Protein AF-0000000080946264 (afdb_homodimer)

Organism: Vigna mungo (NCBI:txid3915)

Nearest PDB structures (foldseek):
  7blo-assembly1_J  TM=7.304E-01  e=6.007E-09  Homo sapiens
  7blq-assembly1_J  TM=7.342E-01  e=1.502E-08  Thermochaetoides thermophila DSM 1495
  3lha-assembly2_B  TM=7.492E-01  e=6.798E-08  Mus musculus
  3lha-assembly1_A  TM=7.506E-01  e=7.572E-08  Mus musculus
  2fau-assembly1_A  TM=7.161E-01  e=3.196E-08  Homo sapiens

pLDDT: mean 83.09, std 19.57, range [21.41, 98.62]

InterPro domains:
  IPR014752 Arrestin-like, C-terminal domain superfamily [G3DSA:2.60.40.640] (9-146)
  IPR028934 Vacuolar protein sorting protein 26 related [PF03643] (17-145)
  IPR028934 Vacuolar protein sorting protein 26 related [PTHR12233] (17-145)

Solvent-accessible surface area (backbone atoms only — not comparable to full-atom values): 16080 Å² total; per-residue (Å²): 136,78,82,54,80,51,74,58,61,70,44,50,67,52,65,71,49,70,66,62,52,47,70,45,83,44,50,74,54,55,89,74,45,55,66,44,80,43,73,43,96,87,64,50,73,45,78,25,48,54,38,47,46,77,34,59,50,48,30,34,43,35,38,35,42,37,95,66,38,76,43,70,33,65,22,30,34,38,31,45,37,37,37,37,38,34,62,74,42,69,60,49,75,38,61,53,74,46,77,40,77,49,74,39,84,34,61,32,60,75,40,54,62,43,72,52,101,50,31,41,47,47,36,34,39,38,39,38,40,35,39,81,86,48,79,60,49,73,42,77,43,63,39,40,37,71,137,77,81,60,82,53,78,59,63,70,43,52,67,52,66,72,51,72,67,62,52,46,69,45,81,45,50,75,54,55,90,74,46,54,68,43,80,45,74,44,96,86,65,51,74,44,78,25,48,54,37,46,48,80,34,59,50,47,31,33,43,36,38,35,41,38,94,65,38,74,41,69,33,63,22,31,35,38,30,46,36,38,37,37,36,34,63,71,44,70,59,48,75,37,62,53,74,44,76,40,77,49,74,38,84,41,65,45,59,56,58,50,59,45,72,51,101,50,32,41,46,49,36,33,41,37,38,37,39,35,39,80,80,48,79,60,48,74,42,78,43,64,41,40,41,75

Sequence (292 aa):
MGIYYNSKEENIIARAFKPPCKISISLTDGSTRKQVRIKKENGQMVMVPLFQCHDNIVGQAIIEPANGKKVEHNGVKIELLGQIVRELDVPGNLYERKTYPFEFSTVQMPYESYSGINVRLRYILKVTISRNYVNNIVEYMDFVVSMGIYYNSKEENIIARAFKPPCKISISLTDGSTRKQVRIKKENGQMVMVPLFQCHDNIVGQAIIEPANGKKVEHNGVKIELLGQIVRELDVPGNLYERKTYPFEFSTVQMPYESYSGINVRLRYILKVTISRNYVNNIVEYMDFVVS

Radius of gyration: 20.65 Å; Cα contacts (8 Å, |Δi|>4): 664; chains: 2; bounding box: 41×55×54 Å

Foldseek 3Di:
DPPPVPPVVVVPVVVVDDPQKDKDKDWPCNVPFDWDWDADPVGDIDIAGEAEPPDDTHTDIDMGGPPPDDDDFPDKDKDKDKDKFFDFDDDDDDDDDDDGDDDDPDPPRDFFQDDDPGIGIWIKMKMWTHHPPDDIDMDIGTYHGD/DPPPVDPVVVVPVVVVDDPQKDKDKDWPCNVPFDWDWDADPVGDIDIAGEAELPDDTHTDIDMGGPPPDDDDFPDKDKDKDKDKFFDFDDDDDDDDDDDTDDDDPDPSLQDWQDPDPGIGIWIKMKMWTHHPPDDIDMDIGTYTYD

Secondary structure (DSSP, 8-state):
------HHHHHHHHHHS--SEEEEEEETTTTTS-EEEEE-TTS-EEEEEEE-TT--EEEEEEEEEGGG--EEES-EEEEEEEEEEEEEE-SEEE-S-EEEEEEES-SS--SS--EETTEEEEEEEEEEE--SSSPPEEEEEEEEE-/------HHHHHHHHHHS--SEEEEEEETTTTTS-EEEEE-TTS-EEEEEEE-TT--EEEEEEEEEGGG--EEES-EEEEEEEEEEEEEE-SEEE-S-EEEEEEES-SS------EETTEEEEEEEEEEE--SSSPPEEEEEEEEE-

Structure (mmCIF, N/CA/C/O backbone):
data_AF-0000000080946264-model_v1
#
loop_
_entity.id
_entity.type
_entity.pdbx_description
1 polymer 'Uncharacterized protein'
#
loop_
_atom_site.group_PDB
_atom_site.id
_atom_site.type_symbol
_atom_site.label_atom_id
_atom_site.label_alt_id
_atom_site.label_comp_id
_atom_site.label_asym_id
_atom_site.label_entity_id
_atom_site.label_seq_id
_atom_site.pdbx_PDB_ins_code
_atom_site.Cartn_x
_atom_site.Cartn_y
_atom_site.Cartn_z
_atom_site.occupancy
_atom_site.B_iso_or_equiv
_atom_site.auth_seq_id
_atom_site.auth_comp_id
_atom_site.auth_asym_id
_atom_site.auth_atom_id
_atom_site.pdbx_PDB_model_num
ATOM 1 N N . MET A 1 1 ? 5.445 -25 21.5 1 21.41 1 MET A N 1
ATOM 2 C CA . MET A 1 1 ? 4.742 -24 22.297 1 21.41 1 MET A CA 1
ATOM 3 C C . MET A 1 1 ? 5.164 -22.594 21.891 1 21.41 1 MET A C 1
ATOM 5 O O . MET A 1 1 ? 6.242 -22.125 22.266 1 21.41 1 MET A O 1
ATOM 9 N N . GLY A 1 2 ? 5.148 -22.266 20.578 1 26.44 2 GLY A N 1
ATOM 10 C CA . GLY A 1 2 ? 5.707 -21.25 19.688 1 26.44 2 GLY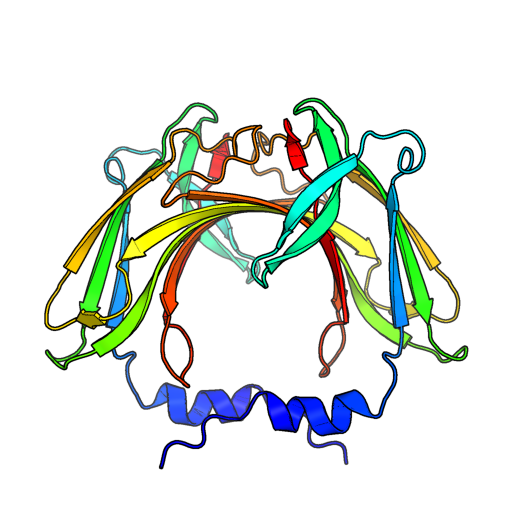 A CA 1
ATOM 11 C C . GLY A 1 2 ? 5.273 -19.844 20.047 1 26.44 2 GLY A C 1
ATOM 12 O O . GLY A 1 2 ? 4.074 -19.562 20.141 1 26.44 2 GLY A O 1
ATOM 13 N N . ILE A 1 3 ? 6.043 -19.141 20.875 1 27.16 3 ILE A N 1
ATOM 14 C CA . ILE A 1 3 ? 5.832 -17.844 21.531 1 27.16 3 ILE A CA 1
ATOM 15 C C . ILE A 1 3 ? 5.41 -16.812 20.484 1 27.16 3 ILE A C 1
ATOM 17 O O . ILE A 1 3 ? 6.199 -16.438 19.609 1 27.16 3 ILE A O 1
ATOM 21 N N . TYR A 1 4 ? 4.246 -16.969 19.766 1 28.77 4 TYR A N 1
ATOM 22 C CA . TYR A 1 4 ? 3.469 -15.969 19.047 1 28.77 4 TYR A CA 1
ATOM 23 C C . TYR A 1 4 ? 3.486 -14.633 19.766 1 28.77 4 TYR A C 1
ATOM 25 O O . TYR A 1 4 ? 3.117 -14.555 20.938 1 28.77 4 TYR A O 1
ATOM 33 N N . TYR A 1 5 ? 4.695 -13.922 19.656 1 30.03 5 TYR A N 1
ATOM 34 C CA . TYR A 1 5 ? 4.797 -12.555 20.156 1 30.03 5 TYR A CA 1
ATOM 35 C C . TYR A 1 5 ? 3.502 -11.789 19.922 1 30.03 5 TYR A C 1
ATOM 37 O O . TYR A 1 5 ? 3.016 -11.711 18.781 1 30.03 5 TYR A O 1
ATOM 45 N N . ASN A 1 6 ? 2.561 -11.961 20.812 1 29.81 6 ASN A N 1
ATOM 46 C CA . ASN A 1 6 ? 1.268 -11.328 21.047 1 29.81 6 ASN A CA 1
ATOM 47 C C . ASN A 1 6 ? 1.345 -9.812 20.891 1 29.81 6 ASN A C 1
ATOM 49 O O . ASN A 1 6 ? 2.158 -9.156 21.547 1 29.81 6 ASN A O 1
ATOM 53 N N . SER A 1 7 ? 0.961 -9.312 19.703 1 36.62 7 SER A N 1
ATOM 54 C CA . SER A 1 7 ? 0.604 -7.922 19.438 1 36.62 7 SER A CA 1
ATOM 55 C C . SER A 1 7 ? 0.025 -7.25 20.672 1 36.62 7 SER A C 1
ATOM 57 O O . SER A 1 7 ? -0.047 -6.023 20.75 1 36.62 7 SER A O 1
ATOM 59 N N . LYS A 1 8 ? -0.398 -8.047 21.578 1 36.75 8 LYS A N 1
ATOM 60 C CA . LYS A 1 8 ? -1.04 -7.477 22.766 1 36.75 8 LYS A CA 1
ATOM 61 C C . LYS A 1 8 ? -0.014 -6.828 23.688 1 36.75 8 LYS A C 1
ATOM 63 O O . LYS A 1 8 ? -0.295 -5.809 24.328 1 36.75 8 LYS A O 1
ATOM 68 N N . GLU A 1 9 ? 1.104 -7.559 23.938 1 38.84 9 GLU A N 1
ATOM 69 C CA . GLU A 1 9 ? 2.01 -6.992 24.922 1 38.84 9 GLU A CA 1
ATOM 70 C C . GLU A 1 9 ? 2.691 -5.734 24.391 1 38.84 9 GLU A C 1
ATOM 72 O O . GLU A 1 9 ? 3.035 -4.836 25.172 1 38.84 9 GLU A O 1
ATOM 77 N N . GLU A 1 10 ? 3.045 -5.75 23.078 1 41.28 10 GLU A N 1
ATOM 78 C CA . GLU A 1 10 ? 3.611 -4.477 22.641 1 41.28 10 GLU A CA 1
ATOM 79 C C . GLU A 1 10 ? 2.596 -3.346 22.781 1 41.28 10 GLU A C 1
ATOM 81 O O . GLU A 1 10 ? 2.967 -2.172 22.812 1 41.28 10 GLU A O 1
ATOM 86 N N . ASN A 1 11 ? 1.341 -3.77 22.797 1 41.38 11 ASN A N 1
ATOM 87 C CA . ASN A 1 11 ? 0.247 -2.818 22.969 1 41.38 11 ASN A CA 1
ATOM 88 C C . ASN A 1 11 ? 0.101 -2.389 24.422 1 41.38 11 ASN A C 1
ATOM 90 O O . ASN A 1 11 ? -0.725 -1.531 24.75 1 41.38 11 ASN A O 1
ATOM 94 N N . ILE A 1 12 ? 0.57 -3.193 25.344 1 43.78 12 ILE A N 1
ATOM 95 C CA . ILE A 1 12 ? 0.246 -2.816 26.719 1 43.78 12 ILE A CA 1
ATOM 96 C C . ILE A 1 12 ? 0.934 -1.497 27.062 1 43.78 12 ILE A C 1
ATOM 98 O O . ILE A 1 12 ? 0.314 -0.599 27.641 1 43.78 12 ILE A O 1
ATOM 102 N N . ILE A 1 13 ? 2.252 -1.491 26.969 1 45.12 13 ILE A N 1
ATOM 103 C CA . ILE A 1 13 ? 2.908 -0.268 27.422 1 45.12 13 ILE A CA 1
ATOM 104 C C . ILE A 1 13 ? 2.525 0.89 26.5 1 45.12 13 ILE A C 1
ATOM 106 O O . ILE A 1 13 ? 2.436 2.037 26.938 1 45.12 13 ILE A O 1
ATOM 110 N N . ALA A 1 14 ? 2.281 0.653 25.266 1 45.47 14 ALA A N 1
ATOM 111 C CA . ALA A 1 14 ? 1.969 1.712 24.312 1 45.47 14 ALA A CA 1
ATOM 112 C C . ALA A 1 14 ? 0.613 2.344 24.625 1 45.47 14 ALA A C 1
ATOM 114 O O . ALA A 1 14 ? 0.375 3.508 24.297 1 45.47 14 ALA A O 1
ATOM 115 N N . ARG A 1 15 ? -0.279 1.553 25.203 1 46.12 15 ARG A N 1
ATOM 116 C CA . ARG A 1 15 ? -1.587 2.105 25.531 1 46.12 15 ARG A CA 1
ATOM 117 C C . ARG A 1 15 ? -1.464 3.201 26.578 1 46.12 15 ARG A C 1
ATOM 119 O O . ARG A 1 15 ? -2.336 4.066 26.703 1 46.12 15 ARG A O 1
ATOM 126 N N . ALA A 1 16 ? -0.524 2.939 27.547 1 49.91 16 ALA A N 1
ATOM 127 C CA . ALA A 1 16 ? -0.549 3.951 28.594 1 49.91 16 ALA A CA 1
ATOM 128 C C . ALA A 1 16 ? -0.109 5.312 28.062 1 49.91 16 ALA A C 1
ATOM 130 O O . ALA A 1 16 ? -0.439 6.352 28.641 1 49.91 16 ALA A O 1
ATOM 131 N N . PHE A 1 17 ? 0.819 5.371 27.094 1 58.66 17 PHE A N 1
ATOM 132 C CA . PHE A 1 17 ? 1.362 6.684 26.766 1 58.66 17 PHE A CA 1
ATOM 133 C C . PHE A 1 17 ? 0.685 7.258 25.516 1 58.66 17 PHE A C 1
ATOM 135 O O . PHE A 1 17 ? 0.497 6.551 24.531 1 58.66 17 PHE A O 1
ATOM 142 N N . LYS A 1 18 ? -0.135 8.219 25.734 1 67.62 18 LYS A N 1
ATOM 143 C CA . LYS A 1 18 ? -0.688 9.008 24.641 1 67.62 18 LYS A CA 1
ATOM 144 C C . LYS A 1 18 ? 0.354 9.234 23.547 1 67.62 18 LYS A C 1
ATOM 146 O O . LYS A 1 18 ? 1.537 9.422 23.844 1 67.62 18 LYS A O 1
ATOM 151 N N . PRO A 1 19 ? 0.003 8.945 22.281 1 75.5 19 PRO A N 1
ATOM 152 C CA . PRO A 1 19 ? 0.983 9.266 21.234 1 75.5 19 PRO A CA 1
ATOM 153 C C . PRO A 1 19 ? 1.602 10.648 21.406 1 75.5 19 PRO A C 1
ATOM 155 O O . PRO A 1 19 ? 0.917 11.594 21.828 1 75.5 19 PRO A O 1
ATOM 158 N N . PRO A 1 20 ? 2.846 10.688 21.25 1 85.06 20 PRO A N 1
ATOM 159 C CA . PRO A 1 20 ? 3.549 11.961 21.422 1 85.06 20 PRO A CA 1
ATOM 160 C C . PRO A 1 20 ? 3.068 13.039 20.453 1 85.06 20 PRO A C 1
ATOM 162 O O . PRO A 1 20 ? 3.332 14.227 20.672 1 85.06 20 PRO A O 1
ATOM 165 N N . CYS A 1 21 ? 2.42 12.57 19.359 1 91.12 21 CYS A N 1
ATOM 166 C CA . CYS A 1 21 ? 1.952 13.523 18.359 1 91.12 21 CYS A CA 1
ATOM 167 C C . CYS A 1 21 ? 0.629 13.078 17.75 1 91.12 21 CYS A C 1
ATOM 169 O O . CYS A 1 21 ? 0.395 11.875 17.594 1 91.12 21 CYS A O 1
ATOM 171 N N . LYS A 1 22 ? -0.114 14.094 17.578 1 93.19 22 LYS A N 1
ATOM 172 C CA . LYS A 1 22 ? -1.337 13.844 16.828 1 93.19 22 LYS A CA 1
ATOM 173 C C . LYS A 1 22 ? -1.187 14.289 15.375 1 93.19 22 LYS A C 1
ATOM 175 O O . LYS A 1 22 ? -0.684 15.383 15.109 1 93.19 22 LYS A O 1
ATOM 180 N N . ILE A 1 23 ? -1.562 13.414 14.484 1 97.62 23 ILE A N 1
ATOM 181 C CA . ILE A 1 23 ? -1.56 13.758 13.07 1 97.62 23 ILE A CA 1
ATOM 182 C C . ILE A 1 23 ? -2.994 13.93 12.578 1 97.62 23 ILE A C 1
ATOM 184 O O . ILE A 1 23 ? -3.875 13.141 12.93 1 97.62 23 ILE A O 1
ATOM 188 N N . SER A 1 24 ? -3.201 15 11.812 1 97.5 24 SER A N 1
ATOM 189 C CA . SER A 1 24 ? -4.469 15.18 11.109 1 97.5 24 SER A CA 1
ATOM 190 C C . SER A 1 24 ? -4.25 15.469 9.633 1 97.5 24 SER A C 1
ATOM 192 O O . SER A 1 24 ? -3.254 16.094 9.258 1 97.5 24 SER A O 1
ATOM 194 N N . ILE A 1 25 ? -5.168 14.938 8.797 1 98.5 25 ILE A N 1
ATOM 195 C CA . ILE A 1 25 ? -5.172 15.211 7.363 1 98.5 25 ILE A CA 1
ATOM 196 C C . ILE A 1 25 ? -6.41 16.031 7 1 98.5 25 ILE A C 1
ATOM 198 O O . ILE A 1 25 ? -7.535 15.625 7.293 1 98.5 25 ILE A O 1
ATOM 202 N N . SER A 1 26 ? -6.117 17.188 6.41 1 98.06 26 SER A N 1
ATOM 203 C CA . SER A 1 26 ? -7.215 18.047 5.977 1 98.06 26 SER A CA 1
ATOM 204 C C . SER A 1 26 ? -7.141 18.328 4.48 1 98.06 26 SER A C 1
ATOM 206 O O . SER A 1 26 ? -6.078 18.672 3.963 1 98.06 26 SER A O 1
ATOM 208 N N . LEU A 1 27 ? -8.297 18.203 3.805 1 97.94 27 LEU A N 1
ATOM 209 C CA . LEU A 1 27 ? -8.367 18.531 2.383 1 97.94 27 LEU A CA 1
ATOM 210 C C . LEU A 1 27 ? -8.805 19.969 2.18 1 97.94 27 LEU A C 1
ATOM 212 O O . LEU A 1 27 ? -9.68 20.469 2.893 1 97.94 27 LEU A O 1
ATOM 216 N N . THR A 1 28 ? -8.211 20.625 1.188 1 97.12 28 THR A N 1
ATOM 217 C CA . THR A 1 28 ? -8.547 22.016 0.896 1 97.12 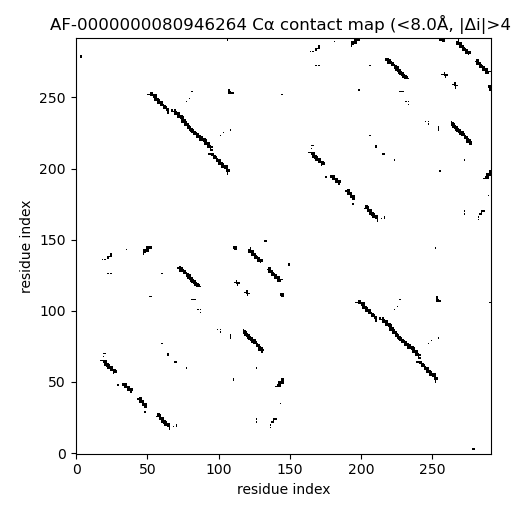28 THR A CA 1
ATOM 218 C C . THR A 1 28 ? -10.039 22.156 0.604 1 97.12 28 THR A C 1
ATOM 220 O O . THR A 1 28 ? -10.664 23.141 1.019 1 97.12 28 THR A O 1
ATOM 223 N N . ASP A 1 29 ? -10.602 21.219 -0.047 1 96.19 29 ASP A N 1
ATOM 224 C CA . ASP A 1 29 ? -12.023 21.266 -0.387 1 96.19 29 ASP A CA 1
ATOM 225 C C . ASP A 1 29 ? -12.82 20.297 0.478 1 96.19 29 ASP A C 1
ATOM 227 O O . ASP A 1 29 ? -13.859 19.781 0.049 1 96.19 29 ASP A O 1
ATOM 231 N N . GLY A 1 30 ? -12.383 20.047 1.645 1 93.56 30 GLY A N 1
ATOM 232 C CA . GLY A 1 30 ? -12.992 19.047 2.514 1 93.56 30 GLY A CA 1
ATOM 233 C C . GLY A 1 30 ? -14.422 19.375 2.895 1 93.56 30 GLY A C 1
ATOM 234 O O . GLY A 1 30 ? -15.258 18.484 3.02 1 93.56 30 GLY A O 1
ATOM 235 N N . SER A 1 31 ? -14.703 20.656 2.988 1 93.25 31 SER A N 1
ATOM 236 C CA . SER A 1 31 ? -16.031 21.078 3.422 1 93.25 31 SER A CA 1
ATOM 237 C C . SER A 1 31 ? -17.016 21.062 2.26 1 93.25 31 SER A C 1
ATOM 239 O O . SER A 1 31 ? -18.234 21.016 2.469 1 93.25 31 SER A O 1
ATOM 241 N N . THR A 1 32 ? -16.547 21.047 1.001 1 96.31 32 THR A N 1
ATOM 242 C CA . THR A 1 32 ? -17.438 21.156 -0.149 1 96.31 32 THR A CA 1
ATOM 243 C C . THR A 1 32 ? -17.453 19.859 -0.956 1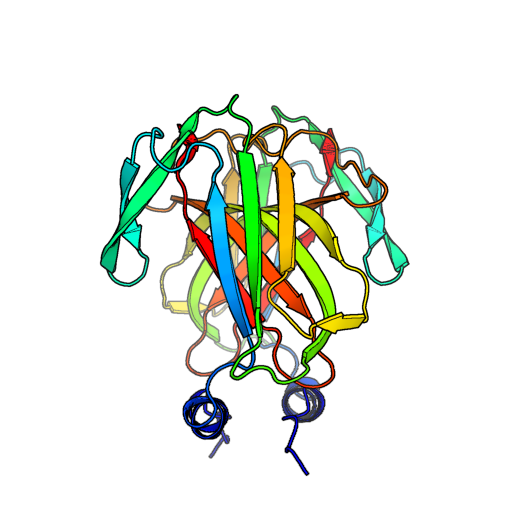 96.31 32 THR A C 1
ATOM 245 O O . THR A 1 32 ? -18.359 19.625 -1.748 1 96.31 32 THR A O 1
ATOM 248 N N . ARG A 1 33 ? -16.578 19.031 -0.669 1 96.06 33 ARG A N 1
ATOM 249 C CA . ARG A 1 33 ? -16.438 17.812 -1.462 1 96.06 33 ARG A CA 1
ATOM 250 C C . ARG A 1 33 ? -17.484 16.781 -1.054 1 96.06 33 ARG A C 1
ATOM 252 O O . ARG A 1 33 ? -17.734 16.578 0.137 1 96.06 33 ARG A O 1
ATOM 259 N N . LYS A 1 34 ? -18.078 16.234 -2.084 1 96.38 34 LYS A N 1
ATOM 260 C CA . LYS A 1 34 ? -19.047 15.18 -1.837 1 96.38 34 LYS A CA 1
ATOM 261 C C . LYS A 1 34 ? -18.438 14.039 -1.018 1 96.38 34 LYS A C 1
ATOM 263 O O . LYS A 1 34 ? -17.297 13.656 -1.238 1 96.38 34 LYS A O 1
ATOM 268 N N . GLN A 1 35 ? -19.281 13.555 -0.047 1 96.12 35 GLN A N 1
ATOM 269 C CA . GLN A 1 35 ? -18.906 12.398 0.752 1 96.12 35 GLN A CA 1
ATOM 270 C C . GLN A 1 35 ? -19.734 11.172 0.369 1 96.12 35 GLN A C 1
ATOM 272 O O . GLN A 1 35 ? -20.891 11.297 -0.046 1 96.12 35 GLN A O 1
ATOM 277 N N . VAL A 1 36 ? -19.078 10.031 0.513 1 94.5 36 VAL A N 1
ATOM 278 C CA . VAL A 1 36 ? -19.797 8.789 0.242 1 94.5 36 VAL A CA 1
ATOM 279 C C . VAL A 1 36 ? -19.562 7.801 1.385 1 94.5 36 VAL A C 1
ATOM 281 O O . VAL A 1 36 ? -18.516 7.832 2.043 1 94.5 36 VAL A O 1
ATOM 284 N N . ARG A 1 37 ? -20.516 7.031 1.547 1 93.19 37 ARG A N 1
ATOM 285 C CA . ARG A 1 37 ? -20.453 6.008 2.584 1 93.19 37 ARG A CA 1
ATOM 286 C C . ARG A 1 37 ? -19.766 4.746 2.066 1 93.19 37 ARG A C 1
ATOM 288 O O . ARG A 1 37 ? -20.109 4.238 1 1 93.19 37 ARG A O 1
ATOM 295 N N . ILE A 1 38 ? -18.828 4.215 2.936 1 90 38 ILE A N 1
ATOM 296 C CA . ILE A 1 38 ? -18.188 2.953 2.572 1 90 38 ILE A CA 1
ATOM 297 C C . ILE A 1 38 ? -18.125 2.039 3.795 1 90 38 ILE A C 1
ATOM 299 O O . ILE A 1 38 ? -18.234 2.504 4.93 1 90 38 ILE A O 1
ATOM 303 N N . LYS A 1 39 ? -18.094 0.776 3.494 1 87.56 39 LYS A N 1
ATOM 304 C CA . LYS A 1 39 ? -17.922 -0.219 4.551 1 87.56 39 LYS A CA 1
ATOM 305 C C . LYS A 1 39 ? -16.453 -0.584 4.734 1 87.56 39 LYS A C 1
ATOM 307 O O . LYS A 1 39 ? -15.805 -1.034 3.791 1 87.56 39 LYS A O 1
ATOM 312 N N . LYS A 1 40 ? -15.984 -0.377 5.953 1 85.44 40 LYS A N 1
ATOM 313 C CA . LYS A 1 40 ? -14.617 -0.77 6.273 1 85.44 40 LYS A CA 1
ATOM 314 C C . LYS A 1 40 ? -14.508 -2.281 6.461 1 85.44 40 LYS A C 1
ATOM 316 O O . LYS A 1 40 ? -15.523 -2.98 6.5 1 85.44 40 LYS A O 1
ATOM 321 N N . GLU A 1 41 ? -13.25 -2.729 6.414 1 77.25 41 GLU A N 1
ATOM 322 C CA . GLU A 1 41 ? -12.992 -4.16 6.547 1 77.25 41 GLU A CA 1
ATOM 323 C C . GLU A 1 41 ? -13.594 -4.711 7.836 1 77.25 41 GLU A C 1
ATOM 325 O O . GLU A 1 41 ? -14.016 -5.867 7.887 1 77.25 41 GLU A O 1
ATOM 330 N N . ASN A 1 42 ? -13.703 -3.895 8.875 1 81.25 42 ASN A N 1
ATOM 331 C CA . ASN A 1 42 ? -14.219 -4.328 10.172 1 81.25 42 ASN A CA 1
ATOM 332 C C . ASN A 1 42 ? -15.742 -4.227 10.234 1 81.25 42 ASN A C 1
ATOM 334 O O . ASN A 1 42 ? -16.344 -4.414 11.297 1 81.25 42 ASN A O 1
ATOM 338 N N . GLY A 1 43 ? -16.312 -3.771 9.195 1 84.56 43 GLY A N 1
ATOM 339 C CA . GLY A 1 43 ? -17.766 -3.715 9.109 1 84.56 43 GLY A CA 1
ATOM 340 C C . GLY A 1 43 ? -18.328 -2.344 9.43 1 84.56 43 GLY A C 1
ATOM 341 O O . GLY A 1 43 ? -19.531 -2.105 9.258 1 84.56 43 GLY A O 1
ATOM 342 N N . GLN A 1 44 ? -17.547 -1.474 9.891 1 91.19 44 GLN A N 1
ATOM 343 C CA . GLN A 1 44 ? -17.984 -0.132 10.242 1 91.19 44 GLN A CA 1
ATOM 344 C C . GLN A 1 44 ? -18.203 0.72 8.992 1 91.19 44 GLN A C 1
ATOM 346 O O . GLN A 1 44 ? -17.391 0.703 8.07 1 91.19 44 GLN A O 1
ATOM 351 N N . MET A 1 45 ? -19.297 1.392 9 1 93.06 45 MET A N 1
ATOM 352 C CA . MET A 1 45 ? -19.578 2.336 7.922 1 93.06 45 MET A CA 1
ATOM 353 C C . MET A 1 45 ? -18.953 3.695 8.211 1 93.06 45 MET A C 1
ATOM 355 O O . MET A 1 45 ? -19.047 4.199 9.336 1 93.06 45 MET A O 1
ATOM 359 N N . VAL A 1 46 ? -18.297 4.191 7.195 1 93.31 46 VAL A N 1
ATOM 360 C CA . VAL A 1 46 ? -17.688 5.5 7.383 1 93.31 46 VAL A CA 1
ATOM 361 C C . VAL A 1 46 ? -17.922 6.367 6.152 1 93.31 46 VAL A C 1
ATOM 363 O O . VAL A 1 46 ? -18.047 5.852 5.039 1 93.31 46 VAL A O 1
ATOM 366 N N . MET A 1 47 ? -17.969 7.707 6.391 1 95.25 47 MET A N 1
ATOM 367 C CA . MET A 1 47 ? -18.047 8.664 5.293 1 95.25 47 MET A CA 1
ATOM 368 C C . MET A 1 47 ? -16.656 9.109 4.855 1 95.25 47 MET A C 1
ATOM 370 O O . MET A 1 47 ? -15.844 9.516 5.684 1 95.25 47 MET A O 1
ATOM 374 N N . VAL A 1 48 ? -16.469 9.086 3.562 1 95.44 48 VAL A N 1
ATOM 375 C CA . VAL A 1 48 ? -15.156 9.469 3.053 1 95.44 48 VAL A CA 1
ATOM 376 C C . VAL A 1 48 ? -15.32 10.383 1.84 1 95.44 48 VAL A C 1
ATOM 378 O O . VAL A 1 48 ? -16.359 10.359 1.172 1 95.44 48 VAL A O 1
ATOM 381 N N . PRO A 1 49 ? -14.305 11.188 1.541 1 95.56 49 PRO A N 1
ATOM 382 C CA . PRO A 1 49 ? -14.398 12.062 0.373 1 95.56 49 PRO A CA 1
ATOM 383 C C . PRO A 1 49 ? -14.438 11.297 -0.945 1 95.56 49 PRO A C 1
ATOM 385 O O . PRO A 1 49 ? -13.781 10.258 -1.075 1 95.56 49 PRO A O 1
ATOM 388 N N . LEU A 1 50 ? -15.227 11.875 -1.922 1 92.81 50 LEU A N 1
ATOM 389 C CA . LEU A 1 50 ? -15.305 11.344 -3.275 1 92.81 50 LEU A CA 1
ATOM 390 C C . LEU A 1 50 ? -14.516 12.203 -4.25 1 92.81 50 LEU A C 1
ATOM 392 O O . LEU A 1 50 ? -14.758 13.414 -4.359 1 92.81 50 LEU A O 1
ATOM 396 N N . PHE A 1 51 ? -13.57 11.547 -4.938 1 91.75 51 PHE A N 1
ATOM 397 C CA . PHE A 1 51 ? -12.812 12.219 -5.988 1 91.75 51 PHE A CA 1
ATOM 398 C C . PHE A 1 51 ? -13.195 11.672 -7.359 1 91.75 51 PHE A C 1
ATOM 400 O O . PHE A 1 51 ? -13.539 10.5 -7.496 1 91.75 51 PHE A O 1
ATOM 407 N N . GLN A 1 52 ? -13.125 12.617 -8.281 1 87.06 52 GLN A N 1
ATOM 408 C CA . GLN A 1 52 ? -13.141 12.164 -9.672 1 87.06 52 GLN A CA 1
ATOM 409 C C . GLN A 1 52 ? -11.734 11.836 -10.156 1 87.06 52 GLN A C 1
ATOM 411 O O . GLN A 1 52 ? -10.75 12.336 -9.609 1 87.06 52 GLN A O 1
ATOM 416 N N . CYS A 1 53 ? -11.555 11.031 -11.164 1 78.75 53 CYS A N 1
ATOM 417 C CA . CYS A 1 53 ? -10.266 10.516 -11.617 1 78.75 53 CYS A CA 1
ATOM 418 C C . CYS A 1 53 ? -9.336 11.656 -12.008 1 78.75 53 CYS A C 1
ATOM 420 O O . CYS A 1 53 ? -8.117 11.539 -11.875 1 78.75 53 CYS A O 1
ATOM 422 N N . HIS A 1 54 ? -9.914 12.773 -12.414 1 80.38 54 HIS A N 1
ATOM 423 C CA . HIS A 1 54 ? -9.086 13.875 -12.891 1 80.38 54 HIS A CA 1
ATOM 424 C C . HIS A 1 54 ? -8.82 14.883 -11.773 1 80.38 54 HIS A C 1
ATOM 426 O O . HIS A 1 54 ? -8.109 15.875 -11.984 1 80.38 54 HIS A O 1
ATOM 432 N N . ASP A 1 55 ? -9.414 14.555 -10.641 1 86.81 55 ASP A N 1
ATOM 433 C CA . ASP A 1 55 ? -9.242 15.492 -9.539 1 86.81 55 ASP A CA 1
ATOM 434 C C . ASP A 1 55 ? -7.812 15.445 -9 1 86.81 55 ASP A C 1
ATOM 436 O O . ASP A 1 55 ? -7.207 14.375 -8.914 1 86.81 55 ASP A O 1
ATOM 440 N N . ASN A 1 56 ? -7.312 16.609 -8.648 1 88.69 56 ASN A N 1
ATOM 441 C CA . ASN A 1 56 ? -6.141 16.688 -7.785 1 88.69 56 ASN A CA 1
ATOM 442 C C . ASN A 1 56 ? -6.512 16.484 -6.32 1 88.69 56 ASN A C 1
ATOM 444 O O . ASN A 1 56 ? -7.641 16.75 -5.918 1 88.69 56 ASN A O 1
ATOM 448 N N . ILE A 1 57 ? -5.57 15.984 -5.586 1 93.62 57 ILE A N 1
ATOM 449 C CA . ILE A 1 57 ? -5.727 15.891 -4.141 1 93.62 57 ILE A CA 1
ATOM 450 C C . ILE A 1 57 ? -4.828 16.922 -3.457 1 93.62 57 ILE A C 1
ATOM 452 O O . ILE A 1 57 ? -3.6 16.797 -3.477 1 93.62 57 ILE A O 1
ATOM 456 N N . VAL A 1 58 ? -5.469 17.922 -2.877 1 95.88 58 VAL A N 1
ATOM 457 C CA . VAL A 1 58 ? -4.75 19.031 -2.264 1 95.88 58 VAL A CA 1
ATOM 458 C C . VAL A 1 58 ? -5.18 19.188 -0.807 1 95.88 58 VAL A C 1
ATOM 460 O O . VAL A 1 58 ? -6.371 19.141 -0.497 1 95.88 58 VAL A O 1
ATOM 463 N N . GLY A 1 59 ? -4.195 19.312 0.085 1 98.12 59 GLY A N 1
ATOM 464 C CA . GLY A 1 59 ? -4.535 19.453 1.492 1 98.12 59 GLY A CA 1
ATOM 465 C C . GLY A 1 59 ? -3.332 19.766 2.367 1 98.12 59 GLY A C 1
ATOM 466 O O . GLY A 1 59 ? -2.35 20.344 1.899 1 98.12 59 GLY A O 1
ATOM 467 N N . GLN A 1 60 ? -3.561 19.531 3.703 1 98.56 60 GLN A N 1
ATOM 468 C CA . GLN A 1 60 ? -2.52 19.766 4.699 1 98.56 60 GLN A CA 1
ATOM 469 C C . GLN A 1 60 ? -2.42 18.578 5.668 1 98.56 60 GLN A C 1
ATOM 471 O O . GLN A 1 60 ? -3.438 18.031 6.094 1 98.56 60 GLN A O 1
ATOM 476 N N . ALA A 1 61 ? -1.19 18.156 5.898 1 98.62 61 ALA A N 1
ATOM 477 C CA . ALA A 1 61 ? -0.901 17.312 7.055 1 98.62 61 ALA A CA 1
ATOM 478 C C . ALA A 1 61 ? -0.54 18.156 8.273 1 98.62 61 ALA A C 1
ATOM 480 O O . ALA A 1 61 ? 0.417 18.938 8.234 1 98.62 61 ALA A O 1
ATOM 481 N N . ILE A 1 62 ? -1.332 17.938 9.336 1 98.06 62 ILE A N 1
ATOM 482 C CA . ILE A 1 62 ? -1.135 18.75 10.539 1 98.06 62 ILE A CA 1
ATOM 483 C C . ILE A 1 62 ? -0.603 17.875 11.672 1 98.06 62 ILE A C 1
ATOM 485 O O . ILE A 1 62 ? -1.216 16.859 12.016 1 98.06 62 ILE A O 1
ATOM 489 N N . ILE A 1 63 ? 0.525 18.281 12.195 1 97.31 63 ILE A N 1
ATOM 490 C CA . ILE A 1 63 ? 1.14 17.516 13.273 1 97.31 63 ILE A CA 1
ATOM 491 C C . ILE A 1 63 ? 1.171 18.359 14.547 1 97.31 63 ILE A C 1
ATOM 493 O O . ILE A 1 63 ? 1.663 19.5 14.531 1 97.31 63 ILE A O 1
ATOM 497 N N . GLU A 1 64 ? 0.59 17.734 15.555 1 94.94 64 GLU A N 1
ATOM 498 C CA . GLU A 1 64 ? 0.512 18.438 16.828 1 94.94 64 GLU A CA 1
ATOM 499 C C . GLU A 1 64 ? 1.187 17.625 17.938 1 94.94 64 GLU A C 1
ATOM 501 O O . GLU A 1 64 ? 0.65 16.609 18.391 1 94.94 64 GLU A O 1
ATOM 506 N N . PRO A 1 65 ? 2.457 18.078 18.375 1 92.94 65 PRO A N 1
ATOM 507 C CA . PRO A 1 65 ? 3.072 17.406 19.516 1 92.94 65 PRO A CA 1
ATOM 508 C C . PRO A 1 65 ? 2.215 17.484 20.781 1 92.94 65 PRO A C 1
ATOM 510 O O . PRO A 1 65 ? 1.563 18.5 21.031 1 92.94 65 PRO A O 1
ATOM 513 N N . ALA A 1 66 ? 2.334 16.391 21.469 1 85 66 ALA A N 1
ATOM 514 C CA . ALA A 1 66 ? 1.545 16.344 22.688 1 85 66 ALA A CA 1
ATOM 515 C C . ALA A 1 66 ? 2.182 17.188 23.797 1 85 66 ALA A C 1
ATOM 517 O O . ALA A 1 66 ? 3.402 17.188 23.969 1 85 66 ALA A O 1
ATOM 518 N N . ASN A 1 67 ? 1.312 17.781 24.531 1 78.5 67 ASN A N 1
ATOM 519 C CA . ASN A 1 67 ? 1.632 18.438 25.797 1 78.5 67 ASN A CA 1
ATOM 520 C C . ASN A 1 67 ? 2.807 19.406 25.641 1 78.5 67 ASN A C 1
ATOM 522 O O . ASN A 1 67 ? 3.561 19.625 26.594 1 78.5 67 ASN A O 1
ATOM 526 N N . GLY A 1 68 ? 3.146 19.828 24.453 1 74.19 68 GLY A N 1
ATOM 527 C CA . GLY A 1 68 ? 4.195 20.812 24.234 1 74.19 68 GLY A CA 1
ATOM 528 C C . GLY A 1 68 ? 5.59 20.219 24.312 1 74.19 68 GLY A C 1
ATOM 529 O O . GLY A 1 68 ? 6.57 20.938 24.516 1 74.19 68 GLY A O 1
ATOM 530 N N . LYS A 1 69 ? 5.656 18.922 24.359 1 82.88 69 LYS A N 1
ATOM 531 C CA . LYS A 1 69 ? 6.973 18.281 24.406 1 82.88 69 LYS A CA 1
ATOM 532 C C . LYS A 1 69 ? 7.57 18.141 23.016 1 82.88 69 LYS A C 1
ATOM 534 O O . LYS A 1 69 ? 6.836 17.953 22.031 1 82.88 69 LYS A O 1
ATOM 539 N N . LYS A 1 70 ? 8.82 18.172 23.094 1 89.56 70 LYS A N 1
ATOM 540 C CA . LYS A 1 70 ? 9.617 18.016 21.875 1 89.56 70 LYS A CA 1
ATOM 541 C C . LYS A 1 70 ? 9.508 16.594 21.328 1 89.56 70 LYS A C 1
ATOM 543 O O . LYS A 1 70 ? 9.617 15.625 22.078 1 89.56 70 LYS A O 1
ATOM 548 N N . VAL A 1 71 ? 9.297 16.578 19.984 1 91.69 71 VAL A N 1
ATOM 549 C CA . VAL A 1 71 ? 9.227 15.266 19.359 1 91.69 71 VAL A CA 1
ATOM 550 C C . VAL A 1 71 ? 10.305 15.148 18.281 1 91.69 71 VAL A C 1
ATOM 552 O O . VAL A 1 71 ? 10.266 15.875 17.281 1 91.69 71 VAL A O 1
ATOM 555 N N . GLU A 1 72 ? 11.234 14.266 18.453 1 94.75 72 GLU A N 1
ATOM 556 C CA . GLU A 1 72 ? 12.258 13.992 17.453 1 94.75 72 GLU A CA 1
ATOM 557 C C . GLU A 1 72 ? 11.758 13 16.406 1 94.75 72 GLU A C 1
ATOM 559 O O . GLU A 1 72 ? 11.102 12.008 16.75 1 94.75 72 GLU A O 1
ATOM 564 N N . HIS A 1 73 ? 12.102 13.336 15.156 1 96.38 73 HIS A N 1
ATOM 565 C CA . HIS A 1 73 ? 11.648 12.438 14.102 1 96.38 73 HIS A CA 1
ATOM 566 C C . HIS A 1 73 ? 12.695 12.305 13.008 1 96.38 73 HIS A C 1
ATOM 568 O O . HIS A 1 73 ? 13.562 13.164 12.859 1 96.38 73 HIS A O 1
ATOM 574 N N . ASN A 1 74 ? 12.648 11.273 12.164 1 97.19 74 ASN A N 1
ATOM 575 C CA . ASN A 1 74 ? 13.586 10.969 11.086 1 97.19 74 ASN A CA 1
ATOM 576 C C . ASN A 1 74 ? 13 11.297 9.719 1 97.19 74 ASN A C 1
ATOM 578 O O . ASN A 1 74 ? 13.477 10.797 8.695 1 97.19 74 ASN A O 1
ATOM 582 N N . GLY A 1 75 ? 11.945 12.062 9.734 1 97.06 75 GLY A N 1
ATOM 583 C CA . GLY A 1 75 ? 11.289 12.469 8.5 1 97.06 75 GLY A CA 1
ATOM 584 C C . GLY A 1 75 ? 9.773 12.352 8.562 1 97.06 75 GLY A C 1
ATOM 585 O O . GLY A 1 75 ? 9.242 11.562 9.352 1 97.06 75 GLY A O 1
ATOM 586 N N . VAL A 1 76 ? 9.078 13.195 7.82 1 97.75 76 VAL A N 1
ATOM 587 C CA . VAL A 1 76 ? 7.633 13.156 7.66 1 97.75 76 VAL A CA 1
ATOM 588 C C . VAL A 1 76 ? 7.281 12.969 6.184 1 97.75 76 VAL A C 1
ATOM 590 O O . VAL A 1 76 ? 7.848 13.641 5.316 1 97.75 76 VAL A O 1
ATOM 593 N N . LYS A 1 77 ? 6.438 12.047 5.891 1 97.5 77 LYS A N 1
ATOM 594 C CA . LYS A 1 77 ? 6.027 11.852 4.504 1 97.5 77 LYS A CA 1
ATOM 595 C C . LYS A 1 77 ? 4.52 11.641 4.402 1 97.5 77 LYS A C 1
ATOM 597 O O . LYS A 1 77 ? 3.869 11.281 5.387 1 97.5 77 LYS A O 1
ATOM 602 N N . ILE A 1 78 ? 4.02 11.898 3.209 1 97.12 78 ILE A N 1
ATOM 603 C CA . ILE A 1 78 ? 2.648 11.531 2.873 1 97.12 78 ILE A CA 1
ATOM 604 C C . ILE A 1 78 ? 2.643 10.633 1.638 1 97.12 78 ILE A C 1
ATOM 606 O O . ILE A 1 78 ? 3.449 10.82 0.724 1 97.12 78 ILE A O 1
ATOM 610 N N . GLU A 1 79 ? 1.758 9.711 1.664 1 94.44 79 GLU A N 1
ATOM 611 C CA . GLU A 1 79 ? 1.625 8.773 0.558 1 94.44 79 GLU A CA 1
ATOM 612 C C . GLU A 1 79 ? 0.189 8.727 0.042 1 94.44 79 GLU A C 1
ATOM 614 O O . GLU A 1 79 ? -0.76 8.766 0.827 1 94.44 79 GLU A O 1
ATOM 619 N N . LEU A 1 80 ? 0.089 8.719 -1.24 1 92.81 80 LEU A N 1
ATOM 620 C CA . LEU A 1 80 ? -1.143 8.305 -1.901 1 92.81 80 LEU A CA 1
ATOM 621 C C . LEU A 1 80 ? -1.069 6.832 -2.311 1 92.81 80 LEU A C 1
ATOM 623 O O . LEU A 1 80 ? -0.262 6.465 -3.166 1 92.81 80 LEU A O 1
ATOM 627 N N . LEU A 1 81 ? -1.938 6.062 -1.72 1 91.31 81 LEU A N 1
ATOM 628 C CA . LEU A 1 81 ? -1.915 4.621 -1.934 1 91.31 81 LEU A CA 1
ATOM 629 C C . LEU A 1 81 ? -3.168 4.16 -2.67 1 91.31 81 LEU A C 1
ATOM 631 O O . LEU A 1 81 ? -4.285 4.52 -2.289 1 91.31 81 LEU A O 1
ATOM 635 N N . GLY A 1 82 ? -2.963 3.43 -3.689 1 88.31 82 GLY A N 1
ATOM 636 C CA . GLY A 1 82 ? -4.004 2.656 -4.352 1 88.31 82 GLY A CA 1
ATOM 637 C C . GLY A 1 82 ? -3.762 1.16 -4.293 1 88.31 82 GLY A C 1
ATOM 638 O O . GLY A 1 82 ? -2.639 0.698 -4.508 1 88.31 82 GLY A O 1
ATOM 639 N N . GLN A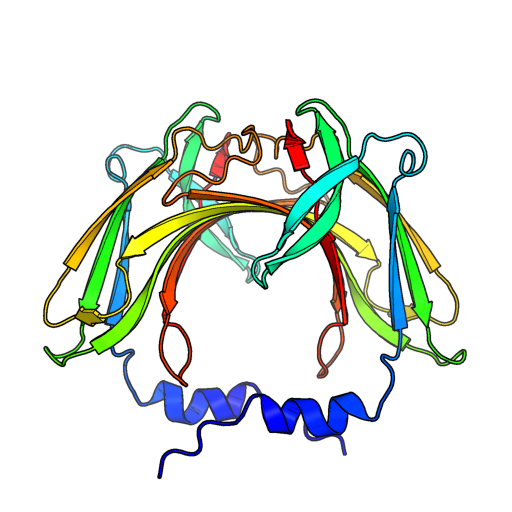 1 83 ? -4.809 0.497 -4.035 1 88.69 83 GLN A N 1
ATOM 640 C CA . GLN A 1 83 ? -4.668 -0.95 -3.916 1 88.69 83 GLN A CA 1
ATOM 641 C C . GLN A 1 83 ? -5.848 -1.674 -4.555 1 88.69 83 GLN A C 1
ATOM 643 O O . GLN A 1 83 ? -7 -1.268 -4.379 1 88.69 83 GLN A O 1
ATOM 648 N N . ILE A 1 84 ? -5.578 -2.574 -5.289 1 88.62 84 ILE A N 1
ATOM 649 C CA . ILE A 1 84 ? -6.566 -3.518 -5.793 1 88.62 84 ILE A CA 1
ATOM 650 C C . ILE A 1 84 ? -6.27 -4.914 -5.262 1 88.62 84 ILE A C 1
ATOM 652 O O . ILE A 1 84 ? -5.188 -5.461 -5.5 1 88.62 84 ILE A O 1
ATOM 656 N N . VAL A 1 85 ? -7.191 -5.465 -4.645 1 90.19 85 VAL A N 1
ATOM 657 C CA . VAL A 1 85 ? -6.969 -6.762 -4.016 1 90.19 85 VAL A CA 1
ATOM 658 C C . VAL A 1 85 ? -7.832 -7.82 -4.699 1 90.19 85 VAL A C 1
ATOM 660 O O . VAL A 1 85 ? -9.023 -7.609 -4.93 1 90.19 85 VAL A O 1
ATOM 663 N N . ARG A 1 86 ? -7.258 -8.914 -5.043 1 92.62 86 ARG A N 1
ATOM 664 C CA . ARG A 1 86 ? -7.984 -10.094 -5.5 1 92.62 86 ARG A CA 1
ATOM 665 C C . ARG A 1 86 ? -7.734 -11.281 -4.574 1 92.62 86 ARG A C 1
ATOM 667 O O . ARG A 1 86 ? -6.586 -11.648 -4.32 1 92.62 86 ARG A O 1
ATOM 674 N N . GLU A 1 87 ? -8.797 -11.836 -4.082 1 95.06 87 GLU A N 1
ATOM 675 C CA . GLU A 1 87 ? -8.703 -13.078 -3.318 1 95.06 87 GLU A CA 1
ATOM 676 C C . GLU A 1 87 ? -8.508 -14.281 -4.238 1 95.06 87 GLU A C 1
ATOM 678 O O . GLU A 1 87 ? -9.305 -14.508 -5.152 1 95.06 87 GLU A O 1
ATOM 683 N N . LEU A 1 88 ? -7.469 -15.039 -3.965 1 96.69 88 LEU A N 1
ATOM 684 C CA . LEU A 1 88 ? -7.117 -16.141 -4.852 1 96.69 88 LEU A CA 1
ATOM 685 C C . LEU A 1 88 ? -7.586 -17.484 -4.281 1 96.69 88 LEU A C 1
ATOM 687 O O . LEU A 1 88 ? -7.855 -18.422 -5.027 1 96.69 88 LEU A O 1
ATOM 691 N N . ASP A 1 89 ? -7.621 -17.609 -2.984 1 96.5 89 ASP A N 1
ATOM 692 C CA . ASP A 1 89 ? -8.039 -18.844 -2.332 1 96.5 89 ASP A CA 1
ATOM 693 C C . ASP A 1 89 ? -8.688 -18.562 -0.979 1 96.5 89 ASP A C 1
ATOM 695 O O . ASP A 1 89 ? -8.367 -17.562 -0.331 1 96.5 89 ASP A O 1
ATOM 699 N N . VAL A 1 90 ? -9.57 -19.375 -0.615 1 96 90 VAL A N 1
ATOM 700 C CA . VAL A 1 90 ? -10.203 -19.297 0.699 1 96 90 VAL A CA 1
ATOM 701 C C . VAL A 1 90 ? -9.352 -20.047 1.724 1 96 90 VAL A C 1
ATOM 703 O O . VAL A 1 90 ? -8.414 -20.766 1.358 1 96 90 VAL A O 1
ATOM 706 N N . PRO A 1 91 ? -9.594 -19.891 2.994 1 96.62 91 PRO A N 1
ATOM 707 C CA . PRO A 1 91 ? -8.852 -20.656 3.996 1 96.62 91 PRO A CA 1
ATOM 708 C C . PRO A 1 91 ? -8.844 -22.156 3.701 1 96.62 91 PRO A C 1
ATOM 710 O O . PRO A 1 91 ? -9.844 -22.719 3.236 1 96.62 91 PRO A O 1
ATOM 713 N N . GLY A 1 92 ? -7.703 -22.812 3.955 1 96.38 92 GLY A N 1
ATOM 714 C CA . GLY A 1 92 ? -7.562 -24.234 3.648 1 96.38 92 GLY A CA 1
ATOM 715 C C . GLY A 1 92 ? -6.152 -24.75 3.852 1 96.38 92 GLY A C 1
ATOM 716 O O . GLY A 1 92 ? -5.422 -24.266 4.715 1 96.38 92 GLY A O 1
ATOM 717 N N . ASN A 1 93 ? -5.852 -25.797 3.102 1 95.25 93 ASN A N 1
ATOM 718 C CA . ASN A 1 93 ? -4.555 -26.469 3.203 1 95.25 93 ASN A CA 1
ATOM 719 C C . ASN A 1 93 ? -3.883 -26.594 1.84 1 95.25 93 ASN A C 1
ATOM 721 O O . ASN A 1 93 ? -4.547 -26.859 0.836 1 95.25 93 ASN A O 1
ATOM 725 N N . LEU A 1 94 ? -2.604 -26.391 1.946 1 94.06 94 LEU A N 1
ATOM 726 C CA . LEU A 1 94 ? -1.786 -26.625 0.759 1 94.06 94 LEU A CA 1
ATOM 727 C C . LEU A 1 94 ? -0.913 -27.859 0.926 1 94.06 94 LEU A C 1
ATOM 729 O O . LEU A 1 94 ? -0.103 -27.938 1.854 1 94.06 94 LEU A O 1
ATOM 733 N N . TYR A 1 95 ? -1.072 -28.828 0.059 1 92.69 95 TYR A N 1
ATOM 734 C CA . TYR A 1 95 ? -0.335 -30.094 0.128 1 92.69 95 TYR A CA 1
ATOM 735 C C . TYR A 1 95 ? 0.75 -30.141 -0.94 1 92.69 95 TYR A C 1
ATOM 737 O O . TYR A 1 95 ? 1.766 -30.828 -0.769 1 92.69 95 TYR A O 1
ATOM 745 N N . GLU A 1 96 ? 0.5 -29.547 -2.023 1 93.44 96 GLU A N 1
ATOM 746 C CA . GLU A 1 96 ? 1.398 -29.531 -3.174 1 93.44 96 GLU A CA 1
ATOM 747 C C . GLU A 1 96 ? 1.434 -28.156 -3.822 1 93.44 96 GLU A C 1
ATOM 749 O O . GLU A 1 96 ? 0.75 -27.234 -3.371 1 93.44 96 GLU A O 1
ATOM 754 N N . ARG A 1 97 ? 2.305 -28.172 -4.848 1 94.44 97 ARG A N 1
ATOM 755 C CA . ARG A 1 97 ? 2.404 -26.938 -5.613 1 94.44 97 ARG A CA 1
ATOM 756 C C . ARG A 1 97 ? 1.045 -26.531 -6.172 1 94.44 97 ARG A C 1
ATOM 758 O O . ARG A 1 97 ? 0.336 -27.344 -6.758 1 94.44 97 ARG A O 1
ATOM 765 N N . LYS A 1 98 ? 0.642 -25.344 -5.891 1 96.62 98 LYS A N 1
ATOM 766 C CA . LYS A 1 98 ? -0.612 -24.812 -6.406 1 96.62 98 LYS A CA 1
ATOM 767 C C . LYS A 1 98 ? -0.379 -23.5 -7.16 1 96.62 98 LYS A C 1
ATOM 769 O O . LYS A 1 98 ? 0.403 -22.656 -6.719 1 96.62 98 LYS A O 1
ATOM 774 N N . THR A 1 99 ? -1.013 -23.344 -8.32 1 98.19 99 THR A N 1
ATOM 775 C CA . THR A 1 99 ? -0.892 -22.172 -9.18 1 98.19 99 THR A CA 1
ATOM 776 C C . THR A 1 99 ? -2.215 -21.406 -9.242 1 98.19 99 THR A C 1
ATOM 778 O O . THR A 1 99 ? -3.27 -22 -9.461 1 98.19 99 THR A O 1
ATOM 781 N N . TYR A 1 100 ? -2.178 -20.125 -9.039 1 98.12 100 TYR A N 1
ATOM 782 C CA . TYR A 1 100 ? -3.352 -19.266 -9.094 1 98.12 100 TYR A CA 1
ATOM 783 C C . TYR A 1 100 ? -3.213 -18.234 -10.211 1 98.12 100 TYR A C 1
ATOM 785 O O . TYR A 1 100 ? -2.408 -17.312 -10.109 1 98.12 100 TYR A O 1
ATOM 793 N N . PRO A 1 101 ? -4.035 -18.344 -11.219 1 98.06 101 PRO A N 1
ATOM 794 C CA . PRO A 1 101 ? -4.02 -17.281 -12.211 1 98.06 101 PRO A CA 1
ATOM 795 C C . PRO A 1 101 ? -4.594 -15.969 -11.68 1 98.06 101 PRO A C 1
ATOM 797 O O . PRO A 1 101 ? -5.492 -15.984 -10.836 1 98.06 101 PRO A O 1
ATOM 800 N N . PHE A 1 102 ? -4.074 -14.852 -12.156 1 96.25 102 PHE A N 1
ATOM 801 C CA . PHE A 1 102 ? -4.641 -13.547 -11.836 1 96.25 102 PHE A CA 1
ATOM 802 C C . PHE A 1 102 ? -4.625 -12.641 -13.062 1 96.25 102 PHE A C 1
ATOM 804 O O . PHE A 1 102 ? -3.869 -12.875 -14.008 1 96.25 102 PHE A O 1
ATOM 811 N N . GLU A 1 103 ? -5.578 -11.609 -12.906 1 93.31 103 GLU A N 1
ATOM 812 C CA . GLU A 1 103 ? -5.633 -10.57 -13.938 1 93.31 103 GLU A CA 1
ATOM 813 C C . GLU A 1 103 ? -6.113 -9.242 -13.359 1 93.31 103 GLU A C 1
ATOM 815 O O . GLU A 1 103 ? -7.121 -9.203 -12.648 1 93.31 103 GLU A O 1
ATOM 820 N N . PHE A 1 104 ? -5.367 -8.273 -13.625 1 91.06 104 PHE A N 1
ATOM 821 C CA . PHE A 1 104 ? -5.801 -6.891 -13.43 1 91.06 104 PHE A CA 1
ATOM 822 C C . PHE A 1 104 ? -5.953 -6.18 -14.766 1 91.06 104 PHE A C 1
ATOM 824 O O . PHE A 1 104 ? -4.996 -6.086 -15.539 1 91.06 104 PHE A O 1
ATOM 831 N N . SER A 1 105 ? -7.184 -5.699 -15.141 1 84.5 105 SER A N 1
ATOM 832 C CA . SER A 1 105 ? -7.547 -5.191 -16.453 1 84.5 105 SER A CA 1
ATOM 833 C C . SER A 1 105 ? -6.832 -3.875 -16.75 1 84.5 105 SER A C 1
ATOM 835 O O . SER A 1 105 ? -6.926 -3.35 -17.859 1 84.5 105 SER A O 1
ATOM 837 N N . THR A 1 106 ? -6.148 -3.271 -15.914 1 75.38 106 THR A N 1
ATOM 838 C CA . THR A 1 106 ? -5.344 -2.076 -16.141 1 75.38 106 THR A CA 1
ATOM 839 C C . THR A 1 106 ? -4.43 -1.806 -14.945 1 75.38 106 THR A C 1
ATOM 841 O O . THR A 1 106 ? -4.758 -2.162 -13.812 1 75.38 106 THR A O 1
ATOM 844 N N . VAL A 1 107 ? -3.34 -1.324 -15.375 1 65.44 107 VAL A N 1
ATOM 845 C CA . VAL A 1 107 ? -2.424 -0.935 -14.312 1 65.44 107 VAL A CA 1
ATOM 846 C C . VAL A 1 107 ? -2.873 0.391 -13.703 1 65.44 107 VAL A C 1
ATOM 848 O O . VAL A 1 107 ? -2.535 0.702 -12.555 1 65.44 107 VAL A O 1
ATOM 851 N N . GLN A 1 108 ? -3.521 1.088 -14.672 1 57.66 108 GLN A N 1
ATOM 852 C CA . GLN A 1 108 ? -4.004 2.354 -14.125 1 57.66 108 GLN A CA 1
ATOM 853 C C . GLN A 1 108 ? -5.109 2.127 -13.102 1 57.66 108 GLN A C 1
ATOM 855 O O . GLN A 1 108 ? -6.078 1.413 -13.367 1 57.66 108 GLN A O 1
ATOM 860 N N . MET A 1 109 ? -4.746 1.833 -11.891 1 55.97 109 MET A N 1
ATOM 861 C CA . MET A 1 109 ? -5.754 1.602 -10.859 1 55.97 109 MET A CA 1
ATOM 862 C C . MET A 1 109 ? -7.039 2.355 -11.172 1 55.97 109 MET A C 1
ATOM 864 O O . MET A 1 109 ? -7.039 3.586 -11.258 1 55.97 109 MET A O 1
ATOM 868 N N . PRO A 1 110 ? -7.93 1.547 -11.898 1 52.84 110 PRO A N 1
ATOM 869 C CA . PRO A 1 110 ? -9.219 2.135 -12.258 1 52.84 110 PRO A CA 1
ATOM 870 C C . PRO A 1 110 ? -9.938 2.748 -11.055 1 52.84 110 PRO A C 1
ATOM 872 O O . PRO A 1 110 ? -9.617 2.428 -9.906 1 52.84 110 PRO A O 1
ATOM 875 N N . TYR A 1 111 ? -11.031 3.756 -11.43 1 50.44 111 TYR A N 1
ATOM 876 C CA . TYR A 1 111 ? -11.789 4.906 -10.945 1 50.44 111 TYR A CA 1
ATOM 877 C C . TYR A 1 111 ? -12.859 4.469 -9.953 1 50.44 111 TYR A C 1
ATOM 879 O O . TYR A 1 111 ? -13.305 5.262 -9.117 1 50.44 111 TYR A O 1
ATOM 887 N N . GLU A 1 112 ? -13.281 3.18 -10.211 1 55 112 GLU A N 1
ATOM 888 C CA . GLU A 1 112 ? -14.438 3.066 -9.336 1 55 112 GLU A CA 1
ATOM 889 C C . GLU A 1 112 ? -14.188 2.064 -8.211 1 55 112 GLU A C 1
ATOM 891 O O . GLU A 1 112 ? -13.68 0.969 -8.453 1 55 112 GLU A O 1
ATOM 896 N N . SER A 1 113 ? -14.07 2.652 -7.066 1 58.19 113 SER A N 1
ATOM 897 C CA . SER A 1 113 ? -14.039 1.738 -5.93 1 58.19 113 SER A CA 1
ATOM 898 C C . SER A 1 113 ? -15.039 0.604 -6.105 1 58.19 113 SER A C 1
ATOM 900 O O . SER A 1 113 ? -16.234 0.848 -6.305 1 58.19 113 SER A O 1
ATOM 902 N N . TYR A 1 114 ? -14.695 -0.425 -6.973 1 59.22 114 TYR A N 1
ATOM 903 C CA . TYR A 1 114 ? -15.562 -1.586 -7.152 1 59.22 114 TYR A CA 1
ATOM 904 C C . TYR A 1 114 ? -15.148 -2.719 -6.219 1 59.22 114 TYR A C 1
ATOM 906 O O . TYR A 1 114 ? -13.961 -2.951 -6 1 59.22 114 TYR A O 1
ATOM 914 N N . SER A 1 115 ? -16.125 -3.105 -5.316 1 60.62 115 SER A N 1
ATOM 915 C CA . SER A 1 115 ? -15.906 -4.336 -4.559 1 60.62 115 SER A CA 1
ATOM 916 C C . SER A 1 115 ? -16.656 -5.504 -5.176 1 60.62 115 SER A C 1
ATOM 918 O O . SER A 1 115 ? -17.891 -5.574 -5.082 1 60.62 115 SER A O 1
ATOM 920 N N . GLY A 1 116 ? -16.141 -5.969 -6.371 1 61.59 116 GLY A N 1
ATOM 921 C CA . GL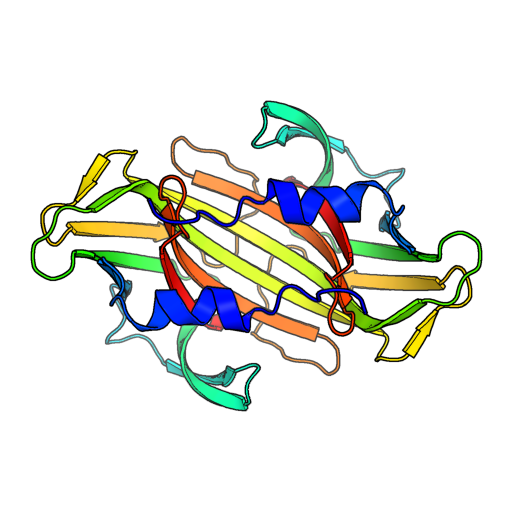Y A 1 116 ? -16.734 -7.207 -6.848 1 61.59 116 GLY A CA 1
ATOM 922 C C . GLY A 1 116 ? -16.422 -8.398 -5.961 1 61.59 116 GLY A C 1
ATOM 923 O O . GLY A 1 116 ? -15.719 -8.258 -4.953 1 61.59 116 GLY A O 1
ATOM 924 N N . ILE A 1 117 ? -16.969 -9.648 -6.242 1 69.94 117 ILE A N 1
ATOM 925 C CA . ILE A 1 117 ? -16.984 -10.781 -5.316 1 69.94 117 ILE A CA 1
ATOM 926 C C . ILE A 1 117 ? -15.562 -11.055 -4.816 1 69.94 117 ILE A C 1
ATOM 928 O O . ILE A 1 117 ? -15.352 -11.273 -3.619 1 69.94 117 ILE A O 1
ATOM 932 N N . ASN A 1 118 ? -14.469 -10.922 -5.734 1 82 118 ASN A N 1
ATOM 933 C CA . ASN A 1 118 ? -13.148 -11.289 -5.238 1 82 118 ASN A CA 1
ATOM 934 C C . ASN A 1 118 ? -12.141 -10.156 -5.434 1 82 118 ASN A C 1
ATOM 936 O O . ASN A 1 118 ? -10.93 -10.398 -5.469 1 82 118 ASN A O 1
ATOM 940 N N . VAL A 1 119 ? -12.82 -8.914 -5.664 1 84.62 119 VAL A N 1
ATOM 941 C CA . VAL A 1 119 ? -11.906 -7.809 -5.914 1 84.62 119 VAL A CA 1
ATOM 942 C C . VAL A 1 119 ? -12.305 -6.602 -5.07 1 84.62 119 VAL A C 1
ATOM 944 O O . VAL A 1 119 ? -13.492 -6.289 -4.949 1 84.62 119 VAL A O 1
ATOM 947 N N . ARG A 1 120 ? -11.398 -5.902 -4.43 1 84.62 120 ARG A N 1
ATOM 948 C CA . ARG A 1 120 ? -11.625 -4.691 -3.648 1 84.62 120 ARG A CA 1
ATOM 949 C C . ARG A 1 120 ? -10.625 -3.604 -4.027 1 84.62 120 ARG A C 1
ATOM 951 O O . ARG A 1 120 ? -9.43 -3.871 -4.168 1 84.62 120 ARG A O 1
ATOM 958 N N . LEU A 1 121 ? -11.156 -2.449 -4.297 1 84.56 121 LEU A N 1
ATOM 959 C CA . LEU A 1 121 ? -10.336 -1.275 -4.586 1 84.56 121 LEU A CA 1
ATOM 960 C C . LEU A 1 121 ? -10.344 -0.304 -3.41 1 84.56 121 LEU A C 1
ATOM 962 O O . LEU A 1 121 ? -11.414 0.025 -2.879 1 84.56 121 LEU A O 1
ATOM 966 N N . ARG A 1 122 ? -9.133 0.141 -3.049 1 86.25 122 ARG A N 1
ATOM 967 C CA . ARG A 1 122 ? -9.016 1.065 -1.926 1 86.25 122 ARG A CA 1
ATOM 968 C C . ARG A 1 122 ? -7.992 2.158 -2.223 1 86.25 122 ARG A C 1
ATOM 970 O O . ARG A 1 122 ? -6.926 1.885 -2.773 1 86.25 122 ARG A O 1
ATOM 977 N N . TYR A 1 123 ? -8.383 3.398 -1.891 1 90.62 123 TYR A N 1
ATOM 978 C CA . TYR A 1 123 ? -7.473 4.535 -1.936 1 90.62 123 TYR A CA 1
ATOM 979 C C . TYR A 1 123 ? -7.285 5.141 -0.55 1 90.62 123 TYR A C 1
ATOM 981 O O . TYR A 1 123 ? -8.258 5.379 0.168 1 90.62 123 TYR A O 1
ATOM 989 N N . ILE A 1 124 ? -6.051 5.453 -0.307 1 92.88 124 ILE A N 1
ATOM 990 C CA . ILE A 1 124 ? -5.738 5.918 1.041 1 92.88 124 ILE A CA 1
ATOM 991 C C . ILE A 1 124 ? -4.691 7.027 0.977 1 92.88 124 ILE A C 1
ATOM 993 O O . ILE A 1 124 ? -3.732 6.938 0.204 1 92.88 124 ILE A O 1
ATOM 997 N N . LEU A 1 125 ? -4.914 8.07 1.701 1 95.62 125 LEU A N 1
ATOM 998 C CA . LEU A 1 125 ? -3.814 8.953 2.082 1 95.62 125 LEU A CA 1
ATOM 999 C C . LEU A 1 125 ? -3.201 8.516 3.408 1 95.62 125 LEU A C 1
ATOM 1001 O O . LEU A 1 125 ? -3.924 8.219 4.363 1 95.62 125 LEU A O 1
ATOM 1005 N N . LYS A 1 126 ? -1.931 8.438 3.432 1 97.19 126 LYS A N 1
ATOM 1006 C CA . LYS A 1 126 ? -1.214 8.008 4.629 1 97.19 126 LYS A CA 1
ATOM 1007 C C . LYS A 1 126 ? -0.102 8.992 4.984 1 97.19 12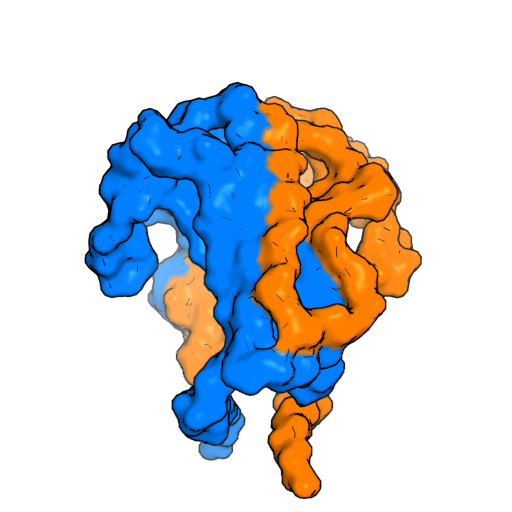6 LYS A C 1
ATOM 1009 O O . LYS A 1 126 ? 0.78 9.258 4.168 1 97.19 126 LYS A O 1
ATOM 1014 N N . VAL A 1 127 ? -0.106 9.5 6.18 1 98.56 127 VAL A N 1
ATOM 1015 C CA . VAL A 1 127 ? 0.98 10.328 6.688 1 98.56 127 VAL A CA 1
ATOM 1016 C C . VAL A 1 127 ? 1.806 9.531 7.699 1 98.56 127 VAL A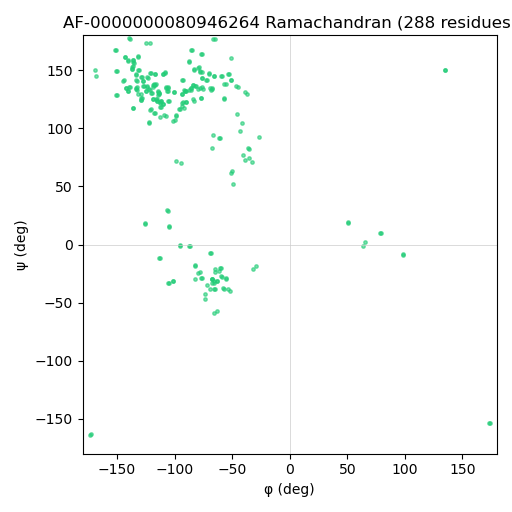 C 1
ATOM 1018 O O . VAL A 1 127 ? 1.251 8.859 8.57 1 98.56 127 VAL A O 1
ATOM 1021 N N . THR A 1 128 ? 3.123 9.625 7.578 1 97.75 128 THR A N 1
ATOM 1022 C CA . THR A 1 128 ? 4.02 8.891 8.469 1 97.75 128 THR A CA 1
ATOM 1023 C C . THR A 1 128 ? 5.059 9.828 9.07 1 97.75 128 THR A C 1
ATOM 1025 O O . THR A 1 128 ? 5.738 10.562 8.352 1 97.75 128 THR A O 1
ATOM 1028 N N . ILE A 1 129 ? 5.133 9.82 10.367 1 97.25 129 ILE A N 1
ATOM 1029 C CA . ILE A 1 129 ? 6.277 10.383 11.078 1 97.25 129 ILE A CA 1
ATOM 1030 C C . ILE A 1 129 ? 7.238 9.266 11.477 1 97.25 129 ILE A C 1
ATOM 1032 O O . ILE A 1 129 ? 6.914 8.43 12.32 1 97.25 129 ILE A O 1
ATOM 1036 N N . SER A 1 130 ? 8.383 9.266 10.836 1 96.75 130 SER A N 1
ATOM 1037 C CA . SER A 1 130 ? 9.375 8.234 11.133 1 96.75 130 SER A CA 1
ATOM 1038 C C . SER A 1 130 ? 10.172 8.586 12.383 1 96.75 130 SER A C 1
ATOM 1040 O O . SER A 1 130 ? 10.609 9.734 12.547 1 96.75 130 SER A O 1
ATOM 1042 N N . ARG A 1 131 ? 10.359 7.594 13.203 1 94.62 131 ARG A N 1
ATOM 1043 C CA . ARG A 1 131 ? 11.062 7.832 14.461 1 94.62 131 ARG A CA 1
ATOM 1044 C C . ARG A 1 131 ? 12.156 6.793 14.68 1 94.62 131 ARG A C 1
ATOM 1046 O O . ARG A 1 131 ? 12.133 5.719 14.078 1 94.62 131 ARG A O 1
ATOM 1053 N N . ASN A 1 132 ? 13.078 7.262 15.672 1 88.44 132 ASN A N 1
ATOM 1054 C CA . ASN A 1 132 ? 14.195 6.371 15.969 1 88.44 132 ASN A CA 1
ATOM 1055 C C . ASN A 1 132 ? 13.812 5.305 16.984 1 88.44 132 ASN A C 1
ATOM 1057 O O . ASN A 1 132 ? 13.375 5.629 18.094 1 88.44 132 ASN A O 1
ATOM 1061 N N . TYR A 1 133 ? 14 4.18 16.672 1 84 133 TYR A N 1
ATOM 1062 C CA . TYR A 1 133 ? 13.961 3.033 17.562 1 84 133 TYR A CA 1
ATOM 1063 C C . TYR A 1 133 ? 12.57 2.83 18.141 1 84 133 TYR A C 1
ATOM 1065 O O . TYR A 1 133 ? 12.391 2.1 19.125 1 84 133 TYR A O 1
ATOM 1073 N N . VAL A 1 134 ? 11.648 3.602 17.859 1 82.94 134 VAL A N 1
ATOM 1074 C CA . VAL A 1 134 ? 10.273 3.402 18.297 1 82.94 134 VAL A CA 1
ATOM 1075 C C . VAL A 1 134 ? 9.359 3.314 17.078 1 82.94 134 VAL A C 1
ATOM 1077 O O . VAL A 1 134 ? 9.789 3.547 15.945 1 82.94 134 VAL A O 1
ATOM 1080 N N . ASN A 1 135 ? 8.078 2.994 17.281 1 86.25 135 ASN A N 1
ATOM 1081 C CA . ASN A 1 135 ? 7.137 2.84 16.188 1 86.25 135 ASN A CA 1
ATOM 1082 C C . ASN A 1 135 ? 6.867 4.172 15.484 1 86.25 135 ASN A C 1
ATOM 1084 O O . ASN A 1 135 ? 6.781 5.211 16.141 1 86.25 135 ASN A O 1
ATOM 1088 N N . ASN A 1 136 ? 6.883 4.125 14.211 1 93.69 136 ASN A N 1
ATOM 1089 C CA . ASN A 1 136 ? 6.41 5.281 13.453 1 93.69 136 ASN A CA 1
ATOM 1090 C C . ASN A 1 136 ? 5.008 5.699 13.883 1 93.69 136 ASN A C 1
ATOM 1092 O O . ASN A 1 136 ? 4.227 4.875 14.359 1 93.69 136 ASN A O 1
ATOM 1096 N N . ILE A 1 137 ? 4.727 6.941 13.844 1 94.75 137 ILE A N 1
ATOM 1097 C CA . ILE A 1 137 ? 3.367 7.441 14.023 1 94.75 137 ILE A CA 1
ATOM 1098 C C . ILE A 1 137 ? 2.691 7.605 12.664 1 94.75 137 ILE A C 1
ATOM 1100 O O . ILE A 1 137 ? 3.262 8.211 11.75 1 94.75 137 ILE A O 1
ATOM 1104 N N . VAL A 1 138 ? 1.504 7.07 12.516 1 96.94 138 VAL A N 1
ATOM 1105 C CA . VAL A 1 138 ? 0.867 7.055 11.203 1 96.94 138 VAL A CA 1
ATOM 1106 C C . VAL A 1 138 ? -0.587 7.504 11.328 1 96.94 138 VAL A C 1
ATOM 1108 O O . VAL A 1 138 ? -1.213 7.32 12.375 1 96.94 138 VAL A O 1
ATOM 1111 N N . GLU A 1 139 ? -1.081 8.188 10.312 1 97.06 139 GLU A N 1
ATOM 1112 C CA . GLU A 1 139 ? -2.49 8.531 10.148 1 97.06 139 GLU A CA 1
ATOM 1113 C C . GLU A 1 139 ? -2.975 8.219 8.734 1 97.06 139 GLU A C 1
ATOM 1115 O O . GLU A 1 139 ? -2.266 8.469 7.758 1 97.06 139 GLU A O 1
ATOM 1120 N N . TYR A 1 140 ? -4.211 7.715 8.656 1 96.44 140 TYR A N 1
ATOM 1121 C CA . TYR A 1 140 ? -4.789 7.312 7.383 1 96.44 140 TYR A CA 1
ATOM 1122 C C . TYR A 1 140 ? -6.066 8.094 7.094 1 96.44 140 TYR A C 1
ATOM 1124 O O . TYR A 1 140 ? -6.793 8.469 8.016 1 96.44 140 TYR A O 1
ATOM 1132 N N . MET A 1 141 ? -6.258 8.305 5.816 1 96.19 141 MET A N 1
ATOM 1133 C CA . MET A 1 141 ? -7.555 8.773 5.336 1 96.19 141 MET A CA 1
ATOM 1134 C C . MET A 1 141 ? -7.984 8.008 4.09 1 96.19 141 MET A C 1
ATOM 1136 O O . MET A 1 141 ? -7.328 8.086 3.051 1 96.19 141 MET A O 1
ATOM 1140 N N . ASP A 1 142 ? -9.117 7.293 4.242 1 94 142 ASP A N 1
ATOM 1141 C CA . ASP A 1 142 ? -9.703 6.625 3.078 1 94 142 ASP A CA 1
ATOM 1142 C C . ASP A 1 142 ? -10.453 7.617 2.197 1 94 142 ASP A C 1
ATOM 1144 O O . ASP A 1 142 ? -11.047 8.578 2.697 1 94 142 ASP A O 1
ATOM 1148 N N . PHE A 1 143 ? -10.461 7.352 0.924 1 92.81 143 PHE A N 1
ATOM 1149 C CA . PHE A 1 143 ? -11.32 8.086 0.004 1 92.81 143 PHE A CA 1
ATOM 1150 C C . PHE A 1 143 ? -11.695 7.223 -1.192 1 92.81 143 PHE A C 1
ATOM 1152 O O . PHE A 1 143 ? -11.18 6.117 -1.353 1 92.81 143 PHE A O 1
ATOM 1159 N N . VAL A 1 144 ? -12.633 7.707 -1.887 1 90.56 144 VAL A N 1
ATOM 1160 C CA . VAL A 1 144 ? -13.125 6.961 -3.043 1 90.56 144 VAL A CA 1
ATOM 1161 C C . VAL A 1 144 ? -12.875 7.766 -4.316 1 90.56 144 VAL A C 1
ATOM 1163 O O . VAL A 1 144 ? -12.891 9 -4.293 1 90.56 144 VAL A O 1
ATOM 1166 N N . VAL A 1 145 ? -12.617 6.992 -5.332 1 87.12 145 VAL A N 1
ATOM 1167 C CA . VAL A 1 145 ? -12.461 7.633 -6.633 1 87.12 145 VAL A CA 1
ATOM 1168 C C . VAL A 1 145 ? -13.523 7.105 -7.598 1 87.12 145 VAL A C 1
ATOM 1170 O O . VAL A 1 145 ? -13.805 5.906 -7.633 1 87.12 145 VAL A O 1
ATOM 1173 N N . SER A 1 146 ? -14.133 7.992 -8.344 1 81.94 146 SER A N 1
ATOM 1174 C CA . SER A 1 146 ? -15.117 7.621 -9.359 1 81.94 146 SER A CA 1
ATOM 1175 C C . SER A 1 146 ? -14.758 8.203 -10.719 1 81.94 146 SER A C 1
ATOM 1177 O O . SER A 1 146 ? -14.125 9.258 -10.805 1 81.94 146 SER A O 1
ATOM 1179 N N . MET B 1 1 ? 15.586 2.162 31.078 1 21.53 1 MET B N 1
ATOM 1180 C CA . MET B 1 1 ? 16.266 1.105 30.344 1 21.53 1 MET B CA 1
ATOM 1181 C C . MET B 1 1 ? 15.297 0.36 29.438 1 21.53 1 MET B C 1
ATOM 1183 O O . MET B 1 1 ? 14.547 -0.497 29.891 1 21.53 1 MET B O 1
ATOM 1187 N N . GLY B 1 2 ? 14.492 1.055 28.641 1 26.73 2 GLY B N 1
ATOM 1188 C CA . GLY B 1 2 ? 13.266 0.847 27.875 1 26.73 2 GLY B CA 1
ATOM 1189 C C . GLY B 1 2 ? 13.406 -0.204 26.797 1 26.73 2 GLY B C 1
ATOM 1190 O O . GLY B 1 2 ? 14.305 -0.114 25.938 1 26.73 2 GLY B O 1
ATOM 1191 N N . ILE B 1 3 ? 13.102 -1.49 27.094 1 27.88 3 ILE B N 1
ATOM 1192 C CA . ILE B 1 3 ? 13.258 -2.734 26.344 1 27.88 3 ILE B CA 1
ATOM 1193 C C . ILE B 1 3 ? 12.688 -2.572 24.938 1 27.88 3 ILE B C 1
ATOM 1195 O O . ILE B 1 3 ? 11.477 -2.416 24.766 1 27.88 3 ILE B O 1
ATOM 1199 N N . TYR B 1 4 ? 13.25 -1.659 24.047 1 28.72 4 TYR B N 1
ATOM 1200 C CA . TYR B 1 4 ? 13.125 -1.592 22.594 1 28.72 4 TYR B CA 1
ATOM 1201 C C . TYR B 1 4 ? 13.133 -2.988 21.969 1 28.72 4 TYR B C 1
ATOM 1203 O O . TYR B 1 4 ? 14.078 -3.756 22.172 1 28.72 4 TYR B O 1
ATOM 1211 N N . TYR B 1 5 ? 11.93 -3.709 22.203 1 30.75 5 TYR B N 1
ATOM 1212 C CA . TYR B 1 5 ? 11.695 -5 21.562 1 30.75 5 TYR B CA 1
ATOM 1213 C C . TYR B 1 5 ? 12.281 -5.035 20.156 1 30.75 5 TYR B C 1
ATOM 1215 O O . TYR B 1 5 ? 11.961 -4.184 19.328 1 30.75 5 TYR B O 1
ATOM 1223 N N . ASN B 1 6 ? 13.602 -5.301 20.031 1 30.52 6 ASN B N 1
ATOM 1224 C CA . ASN B 1 6 ? 14.539 -5.559 18.938 1 30.52 6 ASN B CA 1
ATOM 1225 C C . ASN B 1 6 ? 13.93 -6.473 17.875 1 30.52 6 ASN B C 1
ATOM 1227 O O . ASN B 1 6 ? 13.445 -7.559 18.203 1 30.52 6 ASN B O 1
ATOM 1231 N N . SER B 1 7 ? 13.547 -5.879 16.734 1 38.41 7 SER B N 1
ATOM 1232 C CA . SER B 1 7 ? 13.336 -6.555 15.461 1 38.41 7 SER B CA 1
ATOM 1233 C C . SER B 1 7 ? 14.273 -7.75 15.305 1 38.41 7 SER B C 1
ATOM 1235 O O . SER B 1 7 ? 14.094 -8.57 14.398 1 38.41 7 SER B O 1
ATOM 1237 N N . LYS B 1 8 ? 15.336 -7.73 16.047 1 37.25 8 LYS B N 1
ATOM 1238 C CA . LYS B 1 8 ? 16.359 -8.758 15.891 1 37.25 8 LYS B CA 1
ATOM 1239 C C . LYS B 1 8 ? 15.898 -10.086 16.469 1 37.25 8 LYS B C 1
ATOM 1241 O O . LYS B 1 8 ? 16.25 -11.148 15.945 1 37.25 8 LYS B O 1
ATOM 1246 N N . GLU B 1 9 ? 15.273 -10.031 17.641 1 38.72 9 GLU B N 1
ATOM 1247 C CA . GLU B 1 9 ? 14.992 -11.312 18.281 1 38.72 9 GLU B CA 1
ATOM 1248 C C . GLU B 1 9 ? 13.883 -12.062 17.547 1 38.72 9 GLU B C 1
ATOM 1250 O O . GLU B 1 9 ? 13.836 -13.289 17.578 1 38.72 9 GLU B O 1
ATOM 1255 N N . GLU B 1 10 ? 12.883 -11.281 17 1 42.59 10 GLU B N 1
ATOM 1256 C CA . GLU B 1 10 ? 11.891 -12.031 16.234 1 42.59 10 GLU B CA 1
ATOM 1257 C C . GLU B 1 10 ? 12.5 -12.68 15.008 1 42.59 10 GLU B C 1
ATOM 1259 O O . GLU B 1 10 ? 11.953 -13.648 14.469 1 42.59 10 GLU B O 1
ATOM 1264 N N . ASN B 1 11 ? 13.656 -12.117 14.602 1 42.28 11 ASN B N 1
ATOM 1265 C CA . ASN B 1 11 ? 14.344 -12.672 13.445 1 42.28 11 ASN B CA 1
ATOM 1266 C C . ASN B 1 11 ? 15.148 -13.922 13.812 1 42.28 11 ASN B C 1
ATOM 1268 O O . ASN B 1 11 ? 15.734 -14.562 12.945 1 42.28 11 ASN B O 1
ATOM 1272 N N . ILE B 1 12 ? 15.547 -14.07 15.047 1 44.34 12 ILE B N 1
ATOM 1273 C CA . ILE B 1 12 ? 16.453 -15.18 15.305 1 44.34 12 ILE B CA 1
ATOM 1274 C C . ILE B 1 12 ? 15.758 -16.5 15.016 1 44.34 12 ILE B C 1
ATOM 1276 O O . ILE B 1 12 ? 16.328 -17.391 14.367 1 44.34 12 ILE B O 1
ATOM 1280 N N . ILE B 1 13 ? 14.641 -16.75 15.664 1 45.81 13 ILE B N 1
ATOM 1281 C CA . ILE B 1 13 ? 14.055 -18.062 15.453 1 45.81 13 ILE B CA 1
ATOM 1282 C C . ILE B 1 13 ? 13.562 -18.188 14.016 1 45.81 13 ILE B C 1
ATOM 1284 O O . ILE B 1 13 ? 13.586 -19.266 13.438 1 45.81 13 ILE B O 1
ATOM 1288 N N . ALA B 1 14 ? 13.18 -17.141 13.406 1 46.09 14 ALA B N 1
ATOM 1289 C CA . ALA B 1 14 ? 12.664 -17.188 12.039 1 46.09 14 ALA B CA 1
ATOM 1290 C C . ALA B 1 14 ? 13.758 -17.562 11.047 1 46.09 14 ALA B C 1
ATOM 1292 O O . ALA B 1 14 ? 13.484 -18.156 10 1 46.09 14 ALA B O 1
ATOM 1293 N N . ARG B 1 15 ? 14.984 -17.203 11.383 1 46.25 15 ARG B N 1
ATOM 1294 C CA . ARG B 1 15 ? 16.078 -17.531 10.477 1 46.25 15 ARG B CA 1
ATOM 1295 C C . ARG B 1 15 ? 16.266 -19.047 10.391 1 46.25 15 ARG B C 1
ATOM 1297 O O . ARG B 1 15 ? 16.828 -19.547 9.406 1 46.25 15 ARG B O 1
ATOM 1304 N N . ALA B 1 16 ? 16.094 -19.703 11.555 1 50.5 16 ALA B N 1
ATOM 1305 C CA . ALA B 1 16 ? 16.422 -21.125 11.438 1 50.5 16 ALA B CA 1
ATOM 1306 C C . ALA B 1 16 ? 15.414 -21.844 10.539 1 50.5 16 ALA B C 1
ATOM 1308 O O . ALA B 1 16 ? 15.711 -22.906 9.992 1 50.5 16 ALA B O 1
ATOM 1309 N N . PHE B 1 17 ? 14.125 -21.469 10.492 1 59.44 17 PHE B N 1
ATOM 1310 C CA . PHE B 1 17 ? 13.172 -22.328 9.805 1 59.44 17 PHE B CA 1
ATOM 1311 C C . PHE B 1 17 ? 12.852 -21.766 8.422 1 59.44 17 PHE B C 1
ATOM 1313 O O . PHE B 1 17 ? 12.609 -20.578 8.266 1 59.44 17 PHE B O 1
ATOM 1320 N N . LYS B 1 18 ? 13.383 -22.422 7.43 1 68.25 18 LYS B N 1
ATOM 1321 C CA . LYS B 1 18 ? 12.984 -22.141 6.051 1 68.25 18 LYS B CA 1
ATOM 1322 C C . LYS B 1 18 ? 11.492 -21.875 5.949 1 68.25 18 LYS B C 1
ATOM 1324 O O . LYS B 1 18 ? 10.695 -22.484 6.672 1 68.25 18 LYS B O 1
ATOM 1329 N N . PRO B 1 19 ? 11.102 -20.781 5.266 1 76.25 19 PRO B N 1
ATOM 1330 C CA . PRO B 1 19 ? 9.656 -20.578 5.098 1 76.25 19 PRO B CA 1
ATOM 1331 C C . PRO B 1 19 ? 8.938 -21.859 4.652 1 76.25 19 PRO B C 1
ATOM 1333 O O . PRO B 1 19 ? 9.484 -22.625 3.865 1 76.25 19 PRO B O 1
ATOM 1336 N N . PRO B 1 20 ? 7.867 -22.078 5.258 1 85.38 20 PRO B N 1
ATOM 1337 C CA . PRO B 1 20 ? 7.109 -23.281 4.938 1 85.38 20 PRO B CA 1
ATOM 1338 C C . PRO B 1 20 ? 6.66 -23.328 3.477 1 85.38 20 PRO B C 1
ATOM 1340 O O . PRO B 1 20 ? 6.293 -24.391 2.973 1 85.38 20 PRO B O 1
ATOM 1343 N N . CYS B 1 21 ? 6.637 -22.141 2.848 1 91.25 21 CYS B N 1
ATOM 1344 C CA . CYS B 1 21 ? 6.191 -22.062 1.459 1 91.25 21 CYS B CA 1
ATOM 1345 C C . CYS B 1 21 ? 6.988 -21.016 0.684 1 91.25 21 CYS B C 1
ATOM 1347 O O . CYS B 1 21 ? 7.375 -19.984 1.24 1 91.25 21 CYS B O 1
ATOM 1349 N N . LYS B 1 22 ? 7.207 -21.453 -0.5 1 93.19 22 LYS B N 1
ATOM 1350 C CA . LYS B 1 22 ? 7.781 -20.484 -1.422 1 93.19 22 LYS B CA 1
ATOM 1351 C C . LYS B 1 22 ? 6.715 -19.906 -2.35 1 93.19 22 LYS B C 1
ATOM 1353 O O . LYS B 1 22 ? 5.898 -20.656 -2.898 1 93.19 22 LYS B O 1
ATOM 1358 N N . ILE B 1 23 ? 6.703 -18.609 -2.457 1 97.62 23 ILE B N 1
ATOM 1359 C CA . ILE B 1 23 ? 5.797 -17.938 -3.391 1 97.62 23 ILE B CA 1
ATOM 1360 C C . ILE B 1 23 ? 6.59 -17.391 -4.574 1 97.62 23 ILE B C 1
ATOM 1362 O O . ILE B 1 23 ? 7.672 -16.828 -4.398 1 97.62 23 ILE B O 1
ATOM 1366 N N . SER B 1 24 ? 6.047 -17.625 -5.781 1 97.5 24 SER B N 1
ATOM 1367 C CA . SER B 1 24 ? 6.586 -16.984 -6.977 1 97.5 24 SER B CA 1
ATOM 1368 C C . SER B 1 24 ? 5.488 -16.297 -7.777 1 97.5 24 SER B C 1
ATOM 1370 O O . SER B 1 24 ? 4.344 -16.75 -7.797 1 97.5 24 SER B O 1
ATOM 1372 N N . ILE B 1 25 ? 5.852 -15.148 -8.383 1 98.5 25 ILE B N 1
ATOM 1373 C CA . ILE B 1 25 ? 4.961 -14.422 -9.281 1 98.5 25 ILE B CA 1
ATOM 1374 C C . ILE B 1 25 ? 5.508 -14.477 -10.703 1 98.5 25 ILE B C 1
ATOM 1376 O O . ILE B 1 25 ? 6.652 -14.086 -10.953 1 98.5 25 ILE B O 1
ATOM 1380 N N . SER B 1 26 ? 4.652 -15.016 -11.586 1 98.12 26 SER B N 1
ATOM 1381 C CA . SER B 1 26 ? 5.043 -15.086 -12.984 1 98.12 26 SER B CA 1
ATOM 1382 C C . SER B 1 26 ? 4.051 -14.344 -13.875 1 98.12 26 SER B C 1
ATOM 1384 O O . SER B 1 26 ? 2.838 -14.531 -13.75 1 98.12 26 SER B O 1
ATOM 1386 N N . LEU B 1 27 ? 4.594 -13.516 -14.789 1 97.94 27 LEU B N 1
ATOM 1387 C CA . LEU B 1 27 ? 3.748 -12.812 -15.75 1 97.94 27 LEU B CA 1
ATOM 1388 C C . LEU B 1 27 ? 3.611 -13.617 -17.047 1 97.94 27 LEU B C 1
ATOM 1390 O O . LEU B 1 27 ? 4.582 -14.219 -17.516 1 97.94 27 LEU B O 1
ATOM 1394 N N . THR B 1 28 ? 2.42 -13.594 -17.609 1 97.12 28 THR B N 1
ATOM 1395 C CA . THR B 1 28 ? 2.166 -14.32 -18.859 1 97.12 28 THR B CA 1
ATOM 1396 C C . THR B 1 28 ? 3.119 -13.867 -19.953 1 97.12 28 THR B C 1
ATOM 1398 O O . THR B 1 28 ? 3.6 -14.688 -20.75 1 97.12 28 THR B O 1
ATOM 1401 N N . ASP B 1 29 ? 3.408 -12.617 -20 1 96.12 29 ASP B N 1
ATOM 1402 C CA . ASP B 1 29 ? 4.301 -12.078 -21.016 1 96.12 29 ASP B CA 1
ATOM 1403 C C . ASP B 1 29 ? 5.668 -11.742 -20.438 1 96.12 29 ASP B C 1
ATOM 1405 O O . ASP B 1 29 ? 6.355 -10.844 -20.922 1 96.12 29 ASP B O 1
ATOM 1409 N N . GLY B 1 30 ? 6.066 -12.438 -19.438 1 93.69 30 GLY B N 1
ATOM 1410 C CA . GLY B 1 30 ? 7.289 -12.133 -18.703 1 93.69 30 GLY B CA 1
ATOM 1411 C C . GLY B 1 30 ? 8.539 -12.266 -19.562 1 93.69 30 GLY B C 1
ATOM 1412 O O . GLY B 1 30 ? 9.484 -11.5 -19.406 1 93.69 30 GLY B O 1
ATOM 1413 N N . SER B 1 31 ? 8.492 -13.172 -20.516 1 93.44 31 SER B N 1
ATOM 1414 C CA . SER B 1 31 ? 9.672 -13.422 -21.344 1 93.44 31 SER B CA 1
ATOM 1415 C C . SER B 1 31 ? 9.773 -12.406 -22.469 1 93.44 31 SER B C 1
ATOM 1417 O O . SER B 1 31 ? 10.852 -12.211 -23.047 1 93.44 31 SER B O 1
ATOM 1419 N N . THR B 1 32 ? 8.68 -11.695 -22.828 1 96.44 32 THR B N 1
ATOM 1420 C CA . THR B 1 32 ? 8.688 -10.805 -23.969 1 96.44 32 THR B CA 1
ATOM 1421 C C . THR B 1 32 ? 8.547 -9.352 -23.531 1 96.44 32 THR B C 1
ATOM 1423 O O . THR B 1 32 ? 8.867 -8.438 -24.297 1 96.44 32 THR B O 1
ATOM 1426 N N . ARG B 1 33 ? 8.227 -9.156 -22.359 1 96.06 33 ARG B N 1
ATOM 1427 C CA . ARG B 1 33 ? 7.977 -7.801 -21.875 1 96.06 33 ARG B CA 1
ATOM 1428 C C . ARG B 1 33 ? 9.289 -7.059 -21.625 1 96.06 33 ARG B C 1
ATOM 1430 O O . ARG B 1 33 ? 10.219 -7.621 -21.047 1 96.06 33 ARG B O 1
ATOM 1437 N N . LYS B 1 34 ? 9.281 -5.844 -22.109 1 96.31 34 LYS B N 1
ATOM 1438 C CA . LYS B 1 34 ? 10.445 -5 -21.875 1 96.31 34 LYS B CA 1
ATOM 1439 C C . LYS B 1 34 ? 10.734 -4.863 -20.375 1 96.31 34 LYS B C 1
ATOM 1441 O O . LYS B 1 34 ? 9.805 -4.73 -19.578 1 96.31 34 LYS B O 1
ATOM 1446 N N . GLN B 1 35 ? 12.062 -4.934 -20.062 1 96.06 35 GLN B N 1
ATOM 1447 C CA . GLN B 1 35 ? 12.516 -4.707 -18.703 1 96.06 35 GLN B CA 1
ATOM 1448 C C . GLN B 1 35 ? 13.242 -3.369 -18.578 1 96.06 35 GLN B C 1
ATOM 1450 O O . GLN B 1 35 ? 13.875 -2.908 -19.531 1 96.06 35 GLN B O 1
ATOM 1455 N N . VAL B 1 36 ? 13.094 -2.787 -17.391 1 94.44 36 VAL B N 1
ATOM 1456 C CA . VAL B 1 36 ? 13.805 -1.538 -17.141 1 94.44 36 VAL B CA 1
ATOM 1457 C C . VAL B 1 36 ? 14.531 -1.62 -15.805 1 94.44 36 VAL B C 1
ATOM 1459 O O . VAL B 1 36 ? 14.094 -2.326 -14.891 1 94.44 36 VAL B O 1
ATOM 1462 N N . ARG B 1 37 ? 15.562 -0.936 -15.773 1 93.19 37 ARG B N 1
ATOM 1463 C CA . ARG B 1 37 ? 16.359 -0.885 -14.555 1 93.19 37 ARG B CA 1
ATOM 1464 C C . ARG B 1 37 ? 15.844 0.188 -13.609 1 93.19 37 ARG B C 1
ATOM 1466 O O . ARG B 1 37 ? 15.625 1.332 -14.008 1 93.19 37 ARG B O 1
ATOM 1473 N N . ILE B 1 38 ? 15.75 -0.223 -12.289 1 89.94 38 ILE B N 1
ATOM 1474 C CA . ILE B 1 38 ? 15.359 0.761 -11.289 1 89.94 38 ILE B CA 1
ATOM 1475 C C . ILE B 1 38 ? 16.234 0.613 -10.047 1 89.94 38 ILE B C 1
ATOM 1477 O O . ILE B 1 38 ? 16.859 -0.432 -9.844 1 89.94 38 ILE B O 1
ATOM 1481 N N . LYS B 1 39 ? 16.359 1.72 -9.375 1 87.62 39 LYS B N 1
ATOM 1482 C CA . LYS B 1 39 ? 17.078 1.713 -8.109 1 87.62 39 LYS B CA 1
ATOM 1483 C C . LYS B 1 39 ? 16.125 1.491 -6.934 1 87.62 39 LYS B C 1
ATOM 1485 O O . LYS B 1 39 ? 15.188 2.26 -6.734 1 87.62 39 LYS B O 1
ATOM 1490 N N . LYS B 1 40 ? 16.422 0.427 -6.164 1 85.75 40 LYS B N 1
ATOM 1491 C CA . LYS B 1 40 ? 15.633 0.161 -4.961 1 85.75 40 LYS B CA 1
ATOM 1492 C C . LYS B 1 40 ? 16.031 1.101 -3.824 1 85.75 40 LYS B C 1
ATOM 1494 O O . LYS B 1 40 ? 17.016 1.826 -3.932 1 85.75 40 LYS B O 1
ATOM 1499 N N . GLU B 1 41 ? 15.133 1.139 -2.846 1 77.06 41 GLU B N 1
ATOM 1500 C CA . GLU B 1 41 ? 15.359 2.02 -1.705 1 77.06 41 GLU B CA 1
ATOM 1501 C C . GLU B 1 41 ? 16.703 1.73 -1.046 1 77.06 41 GLU B C 1
ATOM 1503 O O . GLU B 1 41 ? 17.344 2.639 -0.517 1 77.06 41 GLU B O 1
ATOM 1508 N N . ASN B 1 42 ? 17.188 0.502 -1.116 1 81.12 42 ASN B N 1
ATOM 1509 C CA . ASN B 1 42 ? 18.438 0.108 -0.483 1 81.12 42 ASN B CA 1
ATOM 1510 C C . ASN B 1 42 ? 19.641 0.368 -1.396 1 81.12 42 ASN B C 1
ATOM 1512 O O . ASN B 1 42 ? 20.766 -0.032 -1.084 1 81.12 42 ASN B O 1
ATOM 1516 N N . GLY B 1 43 ? 19.391 0.85 -2.527 1 84.62 43 GLY B N 1
ATOM 1517 C CA . GLY B 1 43 ? 20.453 1.228 -3.443 1 84.62 43 GLY B CA 1
ATOM 1518 C C . GLY B 1 43 ? 20.734 0.175 -4.496 1 84.62 43 GLY B C 1
ATOM 1519 O O . GLY B 1 43 ? 21.516 0.409 -5.422 1 84.62 43 GLY B O 1
ATOM 1520 N N . GLN B 1 44 ? 20.156 -0.926 -4.379 1 91.31 44 GLN B N 1
ATOM 1521 C CA . GLN B 1 44 ? 20.375 -2.01 -5.328 1 91.31 44 GLN B CA 1
ATOM 1522 C C . GLN B 1 44 ? 19.625 -1.764 -6.633 1 91.31 44 GLN B C 1
ATOM 1524 O O . GLN B 1 44 ? 18.453 -1.356 -6.613 1 91.31 44 GLN B O 1
ATOM 1529 N N . MET B 1 45 ? 20.312 -2.006 -7.695 1 93.19 45 MET B N 1
ATOM 1530 C CA . MET B 1 45 ? 19.672 -1.918 -9.008 1 93.19 45 MET B CA 1
ATOM 1531 C C . MET B 1 45 ? 19.016 -3.24 -9.383 1 93.19 45 MET B C 1
ATOM 1533 O O . MET B 1 45 ? 19.609 -4.309 -9.203 1 93.19 45 MET B O 1
ATOM 1537 N N . VAL B 1 46 ? 17.812 -3.092 -9.836 1 93.31 46 VAL B N 1
ATOM 1538 C CA . VAL B 1 46 ? 17.109 -4.309 -10.227 1 93.31 46 VAL B CA 1
ATOM 1539 C C . VAL B 1 46 ? 16.375 -4.074 -11.547 1 93.31 46 VAL B C 1
ATOM 1541 O O . VAL B 1 46 ? 15.961 -2.951 -11.844 1 93.31 46 VAL B O 1
ATOM 1544 N N . MET B 1 47 ? 16.219 -5.191 -12.32 1 95.25 47 MET B N 1
ATOM 1545 C CA . MET B 1 47 ? 15.406 -5.152 -13.531 1 95.25 47 MET B CA 1
ATOM 1546 C C . MET B 1 47 ? 13.953 -5.531 -13.234 1 95.25 47 MET B C 1
ATOM 1548 O O . MET B 1 47 ? 13.695 -6.559 -12.602 1 95.25 47 MET B O 1
ATOM 1552 N N . VAL B 1 48 ? 13.07 -4.723 -13.75 1 95.38 48 VAL B N 1
ATOM 1553 C CA . VAL B 1 48 ? 11.656 -4.996 -13.5 1 95.38 48 VAL B CA 1
ATOM 1554 C C . VAL B 1 48 ? 10.859 -4.836 -14.789 1 95.38 48 VAL B C 1
ATOM 1556 O O . VAL B 1 48 ? 11.289 -4.129 -15.711 1 95.38 48 VAL B O 1
ATOM 1559 N N . PRO B 1 49 ? 9.695 -5.484 -14.883 1 95.62 49 PRO B N 1
ATOM 1560 C CA . PRO B 1 49 ? 8.875 -5.344 -16.078 1 95.62 49 PRO B CA 1
ATOM 1561 C C . PRO B 1 49 ? 8.336 -3.926 -16.266 1 95.62 49 PRO B C 1
ATOM 1563 O O . PRO B 1 49 ? 8.008 -3.254 -15.281 1 95.62 49 PRO B O 1
ATOM 1566 N N . LEU B 1 50 ? 8.25 -3.521 -17.578 1 92.75 50 LEU B N 1
ATOM 1567 C CA . LEU B 1 50 ? 7.66 -2.24 -17.953 1 92.75 50 LEU B CA 1
ATOM 1568 C C . LEU B 1 50 ? 6.27 -2.434 -18.562 1 92.75 50 LEU B C 1
ATOM 1570 O O . LEU B 1 50 ? 6.105 -3.168 -19.531 1 92.75 50 LEU B O 1
ATOM 1574 N N . PHE B 1 51 ? 5.305 -1.757 -17.938 1 91.75 51 PHE B N 1
ATOM 1575 C CA . PHE B 1 51 ? 3.943 -1.755 -18.453 1 91.75 51 PHE B CA 1
ATOM 1576 C C . PHE B 1 51 ? 3.58 -0.382 -19.016 1 91.75 51 PHE B C 1
ATOM 1578 O O . PHE B 1 51 ? 4.051 0.64 -18.516 1 91.75 51 PHE B O 1
ATOM 1585 N N . GLN B 1 52 ? 2.762 -0.486 -20.031 1 87.06 52 GLN B N 1
ATOM 1586 C CA . GLN B 1 52 ? 2.08 0.738 -20.438 1 87.06 52 GLN B CA 1
ATOM 1587 C C . GLN B 1 52 ? 0.787 0.937 -19.656 1 87.06 52 GLN B C 1
ATOM 1589 O O . GLN B 1 52 ? 0.219 -0.024 -19.125 1 87.06 52 GLN B O 1
ATOM 1594 N N . CYS B 1 53 ? 0.261 2.127 -19.531 1 78.62 53 CYS B N 1
ATOM 1595 C CA . CYS B 1 53 ? -0.875 2.463 -18.688 1 78.62 53 CYS B CA 1
ATOM 1596 C C . CYS B 1 53 ? -2.107 1.658 -19.078 1 78.62 53 CYS B C 1
ATOM 1598 O O . CYS B 1 53 ? -2.947 1.347 -18.234 1 78.62 53 CYS B O 1
ATOM 1600 N N . HIS B 1 54 ? -2.168 1.267 -20.359 1 80.06 54 HIS B N 1
ATOM 1601 C CA . HIS B 1 54 ? -3.361 0.57 -20.828 1 80.06 54 HIS B CA 1
ATOM 1602 C C . HIS B 1 54 ? -3.174 -0.942 -20.766 1 80.06 54 HIS B C 1
ATOM 1604 O O . HIS B 1 54 ? -4.086 -1.698 -21.109 1 80.06 54 HIS B O 1
ATOM 1610 N N . ASP B 1 55 ? -1.986 -1.281 -20.312 1 86.81 55 ASP B N 1
ATOM 1611 C CA . ASP B 1 55 ? -1.713 -2.715 -20.266 1 86.81 55 ASP B CA 1
ATOM 1612 C C . ASP B 1 55 ? -2.498 -3.389 -19.141 1 86.81 55 ASP B C 1
ATOM 1614 O O . ASP B 1 55 ? -2.652 -2.82 -18.062 1 86.81 55 ASP B O 1
ATOM 1618 N N . ASN B 1 56 ? -2.971 -4.566 -19.438 1 88.56 56 ASN B N 1
ATOM 1619 C CA . ASN B 1 56 ? -3.398 -5.473 -18.375 1 88.56 56 ASN B CA 1
ATOM 1620 C C . ASN B 1 56 ? -2.209 -6.172 -17.719 1 88.56 56 ASN B C 1
ATOM 1622 O O . ASN B 1 56 ? -1.163 -6.344 -18.344 1 88.56 56 ASN B O 1
ATOM 1626 N N . ILE B 1 57 ? -2.404 -6.535 -16.484 1 93.31 57 ILE B N 1
ATOM 1627 C CA . ILE B 1 57 ? -1.423 -7.367 -15.805 1 93.31 57 ILE B CA 1
ATOM 1628 C C . ILE B 1 57 ? -1.984 -8.773 -15.609 1 93.31 57 ILE B C 1
ATOM 1630 O O . ILE B 1 57 ? -2.922 -8.977 -14.828 1 93.31 57 ILE B O 1
ATOM 1634 N N . VAL B 1 58 ? -1.386 -9.695 -16.328 1 95.75 58 VAL B N 1
ATOM 1635 C CA . VAL B 1 58 ? -1.868 -11.078 -16.328 1 95.75 58 VAL B CA 1
ATOM 1636 C C . VAL B 1 58 ? -0.731 -12.016 -15.938 1 95.75 58 VAL B C 1
ATOM 1638 O O . VAL B 1 58 ? 0.385 -11.898 -16.453 1 95.75 58 VAL B O 1
ATOM 1641 N N . GLY B 1 59 ? -1.02 -12.93 -15 1 98.12 59 GLY B N 1
ATOM 1642 C CA . GLY B 1 59 ? 0.021 -13.859 -14.586 1 98.12 59 GLY B CA 1
ATOM 1643 C C . GLY B 1 59 ? -0.485 -14.938 -13.648 1 98.12 59 GLY B C 1
ATOM 1644 O O . GLY B 1 59 ? -1.663 -15.305 -13.688 1 98.12 59 GLY B O 1
ATOM 1645 N N . GLN B 1 60 ? 0.522 -15.586 -12.977 1 98.56 60 GLN B N 1
ATOM 1646 C CA . GLN B 1 60 ? 0.234 -16.656 -12.023 1 98.56 60 GLN B CA 1
ATOM 1647 C C . GLN B 1 60 ? 1.007 -16.453 -10.719 1 98.56 60 GLN B C 1
ATOM 1649 O O . GLN B 1 60 ? 2.18 -16.078 -10.742 1 98.56 60 GLN B O 1
ATOM 1654 N N . ALA B 1 61 ? 0.289 -16.594 -9.609 1 98.62 61 ALA B N 1
ATOM 1655 C CA . ALA B 1 61 ? 0.941 -16.797 -8.32 1 98.62 61 ALA B CA 1
ATOM 1656 C C . ALA B 1 61 ? 1.151 -18.297 -8.047 1 98.62 61 ALA B C 1
ATOM 1658 O O . ALA B 1 61 ? 0.19 -19.062 -8.008 1 98.62 61 ALA B O 1
ATOM 1659 N N . ILE B 1 62 ? 2.449 -18.609 -7.836 1 98.12 62 ILE B N 1
ATOM 1660 C CA . ILE B 1 62 ? 2.787 -20.016 -7.641 1 98.12 62 ILE B CA 1
ATOM 1661 C C . ILE B 1 62 ? 3.244 -20.25 -6.203 1 98.12 62 ILE B C 1
ATOM 1663 O O . ILE B 1 62 ? 4.172 -19.594 -5.727 1 98.12 62 ILE B O 1
ATOM 1667 N N . ILE B 1 63 ? 2.564 -21.172 -5.523 1 97.31 63 ILE B N 1
ATOM 1668 C CA . ILE B 1 63 ? 2.904 -21.469 -4.137 1 97.31 63 ILE B CA 1
ATOM 1669 C C . ILE B 1 63 ? 3.402 -22.906 -4.031 1 97.31 63 ILE B C 1
ATOM 1671 O O . ILE B 1 63 ? 2.73 -23.844 -4.48 1 97.31 63 ILE B O 1
ATOM 1675 N N . GLU B 1 64 ? 4.594 -22.953 -3.465 1 95 64 GLU B N 1
ATOM 1676 C CA . GLU B 1 64 ? 5.223 -24.266 -3.316 1 95 64 GLU B CA 1
ATOM 1677 C C . GLU B 1 64 ? 5.535 -24.562 -1.854 1 95 64 GLU B C 1
ATOM 1679 O O . GLU B 1 64 ? 6.457 -23.984 -1.279 1 95 64 GLU B O 1
ATOM 1684 N N . PRO B 1 65 ? 4.684 -25.484 -1.187 1 92.94 65 PRO B N 1
ATOM 1685 C CA . PRO B 1 65 ? 5.035 -25.891 0.178 1 92.94 65 PRO B CA 1
ATOM 1686 C C . PRO B 1 65 ? 6.41 -26.547 0.264 1 92.94 65 PRO B C 1
ATOM 1688 O O . PRO B 1 65 ? 6.805 -27.281 -0.646 1 92.94 65 PRO B O 1
ATOM 1691 N N . ALA B 1 66 ? 6.988 -26.234 1.377 1 85.12 66 ALA B N 1
ATOM 1692 C CA . ALA B 1 66 ? 8.328 -26.781 1.571 1 85.12 66 ALA B CA 1
ATOM 1693 C C . ALA B 1 66 ? 8.25 -28.266 1.944 1 85.12 66 ALA B C 1
ATOM 1695 O O . ALA B 1 66 ? 7.402 -28.672 2.74 1 85.12 66 ALA B O 1
ATOM 1696 N N . ASN B 1 67 ? 9.195 -28.969 1.432 1 78.81 67 ASN B N 1
ATOM 1697 C CA . ASN B 1 67 ? 9.508 -30.344 1.829 1 78.81 67 ASN B CA 1
ATOM 1698 C C . ASN B 1 67 ? 8.266 -31.219 1.821 1 78.81 67 ASN B C 1
ATOM 1700 O O . ASN B 1 67 ? 8.172 -32.188 2.6 1 78.81 67 ASN B O 1
ATOM 1704 N N . GLY B 1 68 ? 7.215 -30.844 1.138 1 74.56 68 GLY B N 1
ATOM 1705 C CA . GLY B 1 68 ? 6.023 -31.672 1.008 1 74.56 68 GLY B CA 1
ATOM 1706 C C . GLY B 1 68 ? 5.133 -31.625 2.236 1 74.56 68 GLY B C 1
ATOM 1707 O O . GLY B 1 68 ? 4.301 -32.531 2.434 1 74.56 68 GLY B O 1
ATOM 1708 N N . LYS B 1 69 ? 5.426 -30.734 3.137 1 83.12 69 LYS B N 1
ATOM 1709 C CA . LYS B 1 69 ? 4.59 -30.625 4.332 1 83.12 69 LYS B CA 1
ATOM 1710 C C . LYS B 1 69 ? 3.357 -29.766 4.07 1 83.12 69 LYS B C 1
ATOM 1712 O O . LYS B 1 69 ? 3.404 -28.828 3.271 1 83.12 69 LYS B O 1
ATOM 1717 N N . LYS B 1 70 ? 2.424 -30.156 4.805 1 89.69 70 LYS B N 1
ATOM 1718 C CA . LYS B 1 70 ? 1.143 -29.469 4.754 1 89.69 70 LYS B CA 1
ATOM 1719 C C . LYS B 1 70 ? 1.26 -28.062 5.332 1 89.69 70 LYS B C 1
ATOM 1721 O O . LYS B 1 70 ? 1.843 -27.859 6.402 1 89.69 70 LYS B O 1
ATOM 1726 N N . VAL B 1 71 ? 0.674 -27.125 4.551 1 91.81 71 VAL B N 1
ATOM 1727 C CA . VAL B 1 71 ? 0.687 -25.766 5.043 1 91.81 71 VAL B CA 1
ATOM 1728 C C . VAL B 1 71 ? -0.745 -25.25 5.199 1 91.81 71 VAL B C 1
ATOM 1730 O O . VAL B 1 71 ? -1.472 -25.109 4.211 1 91.81 71 VAL B O 1
ATOM 1733 N N . GLU B 1 72 ? -1.152 -24.953 6.383 1 94.75 72 GLU B N 1
ATOM 1734 C CA . GLU B 1 72 ? -2.459 -24.359 6.656 1 94.75 72 GLU B CA 1
ATOM 1735 C C . GLU B 1 72 ? -2.424 -22.844 6.48 1 94.75 72 GLU B C 1
ATOM 1737 O O . GLU B 1 72 ? -1.473 -22.188 6.91 1 94.75 72 GLU B O 1
ATOM 1742 N N . HIS B 1 73 ? -3.504 -22.359 5.836 1 96.5 73 HIS B N 1
ATOM 1743 C CA . HIS B 1 73 ? -3.535 -20.922 5.625 1 96.5 73 HIS B CA 1
ATOM 1744 C C . HIS B 1 73 ? -4.953 -20.375 5.77 1 96.5 73 HIS B C 1
ATOM 1746 O O . HIS B 1 73 ? -5.926 -21.125 5.648 1 96.5 73 HIS B O 1
ATOM 1752 N N . ASN B 1 74 ? -5.148 -19.078 5.98 1 97.19 74 ASN B N 1
ATOM 1753 C CA . ASN B 1 74 ? -6.422 -18.391 6.18 1 97.19 74 ASN B CA 1
ATOM 1754 C C . ASN B 1 74 ? -6.836 -17.609 4.941 1 97.19 74 ASN B C 1
ATOM 1756 O O . ASN B 1 74 ? -7.664 -16.688 5.027 1 97.19 74 ASN B O 1
ATOM 1760 N N . GLY B 1 75 ? -6.211 -17.906 3.852 1 97.06 75 GLY B N 1
ATOM 1761 C CA . GLY B 1 75 ? -6.508 -17.25 2.592 1 97.06 75 GLY B CA 1
ATOM 1762 C C . GLY B 1 75 ? -5.27 -16.828 1.831 1 97.06 75 GLY B C 1
ATOM 1763 O O . GLY B 1 75 ? -4.207 -16.625 2.426 1 97.06 75 GLY B O 1
ATOM 1764 N N . VAL B 1 76 ? -5.363 -16.797 0.506 1 97.75 76 VAL B N 1
ATOM 1765 C CA . VAL B 1 76 ? -4.316 -16.312 -0.388 1 97.75 76 VAL B CA 1
ATOM 1766 C C . VAL B 1 76 ? -4.848 -15.133 -1.21 1 97.75 76 VAL B C 1
ATOM 1768 O O . VAL B 1 76 ? -5.957 -15.195 -1.749 1 97.75 76 VAL B O 1
ATOM 1771 N N . LYS B 1 77 ? -4.133 -14.062 -1.255 1 97.44 77 LYS B N 1
ATOM 1772 C CA . LYS B 1 77 ? -4.566 -12.922 -2.057 1 97.44 77 LYS B CA 1
ATOM 1773 C C . LYS B 1 77 ? -3.4 -12.336 -2.844 1 97.44 77 LYS B C 1
ATOM 1775 O O . LYS B 1 77 ? -2.238 -12.547 -2.494 1 97.44 77 LYS B O 1
ATOM 1780 N N . ILE B 1 78 ? -3.768 -11.625 -3.887 1 97.06 78 ILE B N 1
ATOM 1781 C CA . ILE B 1 78 ? -2.803 -10.805 -4.609 1 97.06 78 ILE B CA 1
ATOM 1782 C C . ILE B 1 78 ? -3.287 -9.359 -4.652 1 97.06 78 ILE B C 1
ATOM 1784 O O . ILE B 1 78 ? -4.488 -9.102 -4.77 1 97.06 78 ILE B O 1
ATOM 1788 N N . 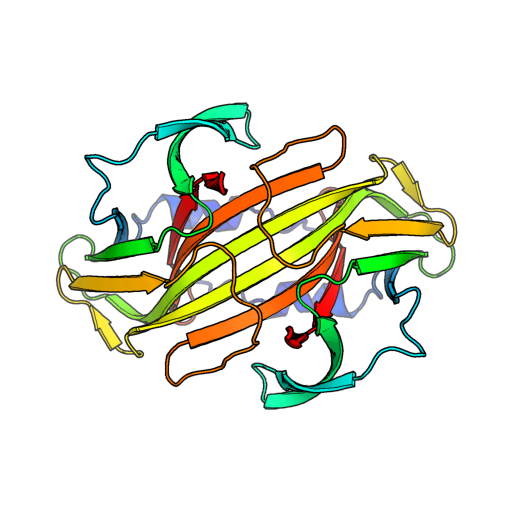GLU B 1 79 ? -2.359 -8.484 -4.566 1 94.31 79 GLU B N 1
ATOM 1789 C CA . GLU B 1 79 ? -2.658 -7.059 -4.59 1 94.31 79 GLU B CA 1
ATOM 1790 C C . GLU B 1 79 ? -1.829 -6.336 -5.645 1 94.31 79 GLU B C 1
ATOM 1792 O O . GLU B 1 79 ? -0.648 -6.637 -5.828 1 94.31 79 GLU B O 1
ATOM 1797 N N . LEU B 1 80 ? -2.482 -5.488 -6.348 1 92.62 80 LEU B N 1
ATOM 1798 C CA . LEU B 1 80 ? -1.805 -4.453 -7.121 1 92.62 80 LEU B CA 1
ATOM 1799 C C . LEU B 1 80 ? -1.733 -3.148 -6.336 1 92.62 80 LEU B C 1
ATOM 1801 O O . LEU B 1 80 ? -2.764 -2.529 -6.059 1 92.62 80 LEU B O 1
ATOM 1805 N N . LEU B 1 81 ? -0.531 -2.758 -6.059 1 91.19 81 LEU B N 1
ATOM 1806 C CA . LEU B 1 81 ? -0.311 -1.585 -5.219 1 91.19 81 LEU B CA 1
ATOM 1807 C C . LEU B 1 81 ? 0.353 -0.466 -6.012 1 91.19 81 LEU B C 1
ATOM 1809 O O . LEU B 1 81 ? 1.355 -0.693 -6.695 1 91.19 81 LEU B O 1
ATOM 1813 N N . GLY B 1 82 ? -0.223 0.668 -5.93 1 88.25 82 GLY B N 1
ATOM 1814 C CA . GLY B 1 82 ? 0.393 1.912 -6.363 1 88.25 82 GLY B CA 1
ATOM 1815 C C . GLY B 1 82 ? 0.614 2.895 -5.227 1 88.25 82 GLY B C 1
ATOM 1816 O O . GLY B 1 82 ? -0.263 3.082 -4.383 1 88.25 82 GLY B O 1
ATOM 1817 N N . GLN B 1 83 ? 1.745 3.484 -5.277 1 88.56 83 GLN B N 1
ATOM 1818 C CA . GLN B 1 83 ? 2.068 4.414 -4.203 1 88.56 83 GLN B CA 1
ATOM 1819 C C . GLN B 1 83 ? 2.795 5.645 -4.738 1 88.56 83 GLN B C 1
ATOM 1821 O O . GLN B 1 83 ? 3.688 5.527 -5.582 1 88.56 83 GLN B O 1
ATOM 1826 N N . ILE B 1 84 ? 2.381 6.703 -4.363 1 88.62 84 ILE B N 1
ATOM 1827 C CA . ILE B 1 84 ? 3.09 7.961 -4.582 1 88.62 84 ILE B CA 1
ATOM 1828 C C . ILE B 1 84 ? 3.512 8.555 -3.242 1 88.62 84 ILE B C 1
ATOM 1830 O O . ILE B 1 84 ? 2.67 8.836 -2.387 1 88.62 84 ILE B O 1
ATOM 1834 N N . VAL B 1 85 ? 4.715 8.781 -3.121 1 90.38 85 VAL B N 1
ATOM 1835 C CA . VAL B 1 85 ? 5.23 9.258 -1.841 1 90.38 85 VAL B CA 1
ATOM 1836 C C . VAL B 1 85 ? 5.77 10.672 -1.995 1 90.38 85 VAL B C 1
ATOM 1838 O O . VAL B 1 85 ? 6.512 10.961 -2.938 1 90.38 85 VAL B O 1
ATOM 1841 N N . ARG B 1 86 ? 5.395 11.531 -1.139 1 92.69 86 ARG B N 1
ATOM 1842 C CA . ARG B 1 86 ? 5.996 12.859 -1.026 1 92.69 86 ARG B CA 1
ATOM 1843 C C . ARG B 1 86 ? 6.629 13.055 0.346 1 92.69 86 ARG B C 1
ATOM 1845 O O . ARG B 1 86 ? 5.969 12.891 1.372 1 92.69 86 ARG B O 1
ATOM 1852 N N . GLU B 1 87 ? 7.875 13.406 0.339 1 95.06 87 GLU B N 1
ATOM 1853 C CA . GLU B 1 87 ? 8.547 13.781 1.576 1 95.06 87 GLU B CA 1
ATOM 1854 C C . GLU B 1 87 ? 8.164 15.195 2.004 1 95.06 87 GLU B C 1
ATOM 1856 O O . GLU B 1 87 ? 8.305 16.141 1.229 1 95.06 87 GLU B O 1
ATOM 1861 N N . LEU B 1 88 ? 7.703 15.328 3.234 1 96.69 88 LEU B N 1
ATOM 1862 C CA . LEU B 1 88 ? 7.191 16.609 3.703 1 96.69 88 LEU B CA 1
ATOM 1863 C C . LEU B 1 88 ? 8.219 17.328 4.578 1 96.69 88 LEU B C 1
ATOM 1865 O O . LEU B 1 88 ? 8.227 18.562 4.656 1 96.69 88 LEU B O 1
ATOM 1869 N N . ASP B 1 89 ? 9.039 16.609 5.289 1 96.44 89 ASP B N 1
ATOM 1870 C CA . ASP B 1 89 ? 10.047 17.188 6.172 1 96.44 89 ASP B CA 1
ATOM 1871 C C . ASP B 1 89 ? 11.266 16.266 6.297 1 96.44 89 ASP B C 1
ATOM 1873 O O . ASP B 1 89 ? 11.141 15.047 6.168 1 96.44 89 ASP B O 1
ATOM 1877 N N . VAL B 1 90 ? 12.359 16.844 6.484 1 96.12 90 VAL B N 1
ATOM 1878 C CA . VAL B 1 90 ? 13.594 16.094 6.734 1 96.12 90 VAL B CA 1
ATOM 1879 C C . VAL B 1 90 ? 13.703 15.766 8.219 1 96.12 90 VAL B C 1
ATOM 1881 O O . VAL B 1 90 ? 12.938 16.281 9.039 1 96.12 90 VAL B O 1
ATOM 1884 N N . PRO B 1 91 ? 14.586 14.898 8.625 1 96.62 91 PRO B N 1
ATOM 1885 C CA . PRO B 1 91 ? 14.773 14.625 10.047 1 96.62 91 PRO B CA 1
ATOM 1886 C C . PRO B 1 91 ? 14.969 15.891 10.875 1 96.62 91 PRO B C 1
ATOM 1888 O O . PRO B 1 91 ? 15.617 16.844 10.422 1 96.62 91 PRO B O 1
ATOM 1891 N N . GLY B 1 92 ? 14.391 15.93 12.078 1 96.31 92 GLY B N 1
ATOM 1892 C CA . GLY B 1 92 ? 14.461 17.125 12.914 1 96.31 92 GLY B CA 1
ATOM 1893 C C . GLY B 1 92 ? 13.609 17.016 14.172 1 96.31 92 GLY B C 1
ATOM 1894 O O . GLY B 1 92 ? 13.414 15.914 14.703 1 96.31 92 GLY B O 1
ATOM 1895 N N . ASN B 1 93 ? 13.211 18.156 14.648 1 95.25 93 ASN B N 1
ATOM 1896 C CA . ASN B 1 93 ? 12.43 18.25 15.883 1 95.25 93 ASN B CA 1
ATOM 1897 C C . ASN B 1 93 ? 11.148 19.062 15.672 1 95.25 93 ASN B C 1
ATOM 1899 O O . ASN B 1 93 ? 11.156 20.078 14.961 1 95.25 93 ASN B O 1
ATOM 1903 N N . LEU B 1 94 ? 10.156 18.531 16.328 1 94.06 94 LEU B N 1
ATOM 1904 C CA . LEU B 1 94 ? 8.891 19.266 16.359 1 94.06 94 LEU B CA 1
ATOM 1905 C C . LEU B 1 94 ? 8.617 19.828 17.75 1 94.06 94 LEU B C 1
ATOM 1907 O O . LEU B 1 94 ? 8.539 19.078 18.719 1 94.06 94 LEU B O 1
ATOM 1911 N N . TYR B 1 95 ? 8.477 21.141 17.859 1 92.44 95 TYR B N 1
ATOM 1912 C CA . TYR B 1 95 ? 8.242 21.812 19.125 1 92.44 95 TYR B CA 1
ATOM 1913 C C . TYR B 1 95 ? 6.793 22.266 19.25 1 92.44 95 TYR B C 1
ATOM 1915 O O . TYR B 1 95 ? 6.266 22.391 20.359 1 92.44 95 TYR B O 1
ATOM 1923 N N . GLU B 1 96 ? 6.23 22.609 18.188 1 93.5 96 GLU B N 1
ATOM 1924 C CA . GLU B 1 96 ? 4.859 23.125 18.109 1 93.5 96 GLU B CA 1
ATOM 1925 C C . GLU B 1 96 ? 4.121 22.531 16.906 1 93.5 96 GLU B C 1
ATOM 1927 O O . GLU B 1 96 ? 4.688 21.75 16.141 1 93.5 96 GLU B O 1
ATOM 1932 N N . ARG B 1 97 ? 2.871 22.969 16.906 1 94.44 97 ARG B N 1
ATOM 1933 C CA . ARG B 1 97 ? 2.045 22.547 15.781 1 94.44 97 ARG B CA 1
ATOM 1934 C C . ARG B 1 97 ? 2.674 22.953 14.453 1 94.44 97 ARG B C 1
ATOM 1936 O O . ARG B 1 97 ? 3.09 24.094 14.281 1 94.44 97 ARG B O 1
ATOM 1943 N N . LYS B 1 98 ? 2.857 22.016 13.602 1 96.62 98 LYS B N 1
ATOM 1944 C CA . LYS B 1 98 ? 3.393 22.266 12.266 1 96.62 98 LYS B CA 1
ATOM 1945 C C . LYS B 1 98 ? 2.451 21.75 11.188 1 96.62 98 LYS B C 1
ATOM 1947 O O . LYS B 1 98 ? 1.891 20.656 11.312 1 96.62 98 LYS B O 1
ATOM 1952 N N . THR B 1 99 ? 2.227 22.547 10.125 1 98.19 99 THR B N 1
ATOM 1953 C CA . THR B 1 99 ? 1.345 22.219 9.016 1 98.19 99 THR B CA 1
ATOM 1954 C C . THR B 1 99 ? 2.145 22.031 7.727 1 98.19 99 THR B C 1
ATOM 1956 O O . THR B 1 99 ? 2.984 22.875 7.391 1 98.19 99 THR B O 1
ATOM 1959 N N . TYR B 1 100 ? 1.925 20.969 7.035 1 98.12 100 TYR B N 1
ATOM 1960 C CA . TYR B 1 100 ? 2.588 20.672 5.773 1 98.12 100 TYR B CA 1
ATOM 1961 C C . TYR B 1 100 ? 1.583 20.609 4.629 1 98.12 100 TYR B C 1
ATOM 1963 O O . TYR B 1 100 ? 0.78 19.672 4.547 1 98.12 100 TYR B O 1
ATOM 1971 N N . PRO B 1 101 ? 1.674 21.531 3.721 1 98.12 101 PRO B N 1
ATOM 1972 C CA . PRO B 1 101 ? 0.819 21.406 2.537 1 98.12 101 PRO B CA 1
ATOM 1973 C C . PRO B 1 101 ? 1.249 20.25 1.629 1 98.12 101 PRO B C 1
ATOM 1975 O O . PRO B 1 101 ? 2.439 19.938 1.542 1 98.12 101 PRO B O 1
ATOM 1978 N N . PHE B 1 102 ? 0.302 19.625 0.979 1 96.31 102 PHE B N 1
ATOM 1979 C CA . PHE B 1 102 ? 0.603 18.609 -0.028 1 96.31 102 PHE B CA 1
ATOM 1980 C C . PHE B 1 102 ? -0.343 18.734 -1.217 1 96.31 102 PHE B C 1
ATOM 1982 O O . PHE B 1 102 ? -1.418 19.328 -1.104 1 96.31 102 PHE B O 1
ATOM 1989 N N . GLU B 1 103 ? 0.238 18.141 -2.367 1 93.38 103 GLU B N 1
ATOM 1990 C CA . GLU B 1 103 ? -0.568 18.062 -3.582 1 93.38 103 GLU B CA 1
ATOM 1991 C C . GLU B 1 103 ? -0.188 16.859 -4.43 1 93.38 103 GLU B C 1
ATOM 1993 O O . GLU B 1 103 ? 0.994 16.609 -4.684 1 93.38 103 GLU B O 1
ATOM 1998 N N . PHE B 1 104 ? -1.178 16.125 -4.762 1 91.25 104 PHE B N 1
ATOM 1999 C CA . PHE B 1 104 ? -1.07 15.109 -5.801 1 91.25 104 PHE B CA 1
ATOM 2000 C C . PHE B 1 104 ? -1.901 15.492 -7.02 1 91.25 104 PHE B C 1
ATOM 2002 O O . PHE B 1 104 ? -3.115 15.68 -6.918 1 91.25 104 PHE B O 1
ATOM 2009 N N . SER B 1 105 ? -1.274 15.688 -8.258 1 84.44 105 SER B N 1
ATOM 2010 C CA . SER B 1 105 ? -1.885 16.25 -9.453 1 84.44 105 SER B CA 1
ATOM 2011 C C . SER B 1 105 ? -2.924 15.312 -10.047 1 84.44 105 SER B C 1
ATOM 2013 O O . SER B 1 105 ? -3.627 15.672 -11 1 84.44 105 SER B O 1
ATOM 2015 N N . THR B 1 106 ? -3.127 14.133 -9.641 1 75.38 106 THR B N 1
ATOM 2016 C CA . THR B 1 106 ? -4.176 13.219 -10.07 1 75.38 106 THR B CA 1
ATOM 2017 C C . THR B 1 106 ? -4.234 11.992 -9.156 1 75.38 106 THR B C 1
ATOM 2019 O O . THR B 1 106 ? -3.217 11.578 -8.594 1 75.38 106 THR B O 1
ATOM 2022 N N . VAL B 1 107 ? -5.445 11.562 -9.125 1 66.25 107 VAL B N 1
ATOM 2023 C CA . VAL B 1 107 ? -5.613 10.336 -8.352 1 66.25 107 VAL B CA 1
ATOM 2024 C C . VAL B 1 107 ? -5.25 9.125 -9.211 1 66.25 107 VAL B C 1
ATOM 2026 O O . VAL B 1 107 ? -4.914 8.062 -8.688 1 66.25 107 VAL B O 1
ATOM 2029 N N . GLN B 1 108 ? -5.477 9.289 -10.609 1 58.25 108 GLN B N 1
ATOM 2030 C CA . GLN B 1 108 ? -5.145 8.172 -11.492 1 58.25 108 GLN B CA 1
ATOM 2031 C C . GLN B 1 108 ? -3.639 7.918 -11.516 1 58.25 108 GLN B C 1
ATOM 2033 O O . GLN B 1 108 ? -2.852 8.836 -11.758 1 58.25 108 GLN B O 1
ATOM 2038 N N . MET B 1 109 ? -3.176 7.082 -10.75 1 55.75 109 MET B N 1
ATOM 2039 C CA . MET B 1 109 ? -1.749 6.777 -10.703 1 55.75 109 MET B CA 1
ATOM 2040 C C . MET B 1 109 ? -1.195 6.531 -12.102 1 55.75 109 MET B C 1
ATOM 2042 O O . MET B 1 109 ? -1.355 5.441 -12.648 1 55.75 109 MET B O 1
ATOM 2046 N N . PRO B 1 110 ? -1.391 7.43 -13.141 1 49.66 110 PRO B N 1
ATOM 2047 C CA . PRO B 1 110 ? -0.744 7.09 -14.414 1 49.66 110 PRO B CA 1
ATOM 2048 C C . PRO B 1 110 ? 0.78 7.094 -14.32 1 49.66 110 PRO B C 1
ATOM 2050 O O . PRO B 1 110 ? 1.464 6.812 -15.305 1 49.66 110 PRO B O 1
ATOM 2053 N N . TYR B 1 111 ? 1.427 7.719 -13.484 1 51.88 111 TYR B N 1
ATOM 2054 C CA . TYR B 1 111 ? 2.592 8.492 -13.906 1 51.88 111 TYR B CA 1
ATOM 2055 C C . TYR B 1 111 ? 3.781 7.578 -14.18 1 51.88 111 TYR B C 1
ATOM 2057 O O . TYR B 1 111 ? 3.805 6.426 -13.734 1 51.88 111 TYR B O 1
ATOM 2065 N N . GLU B 1 112 ? 4.449 8.055 -15.047 1 56.03 112 GLU B N 1
ATOM 2066 C CA . GLU B 1 112 ? 5.812 7.555 -15.203 1 56.03 112 GLU B CA 1
ATOM 2067 C C . GLU B 1 112 ? 6.52 7.461 -13.859 1 56.03 112 GLU B C 1
ATOM 2069 O O . GLU B 1 112 ? 6.359 8.336 -13 1 56.03 112 GLU B O 1
ATOM 2074 N N . SER B 1 113 ? 6.746 6.207 -13.531 1 58.22 113 SER B N 1
ATOM 2075 C CA . SER B 1 113 ? 7.582 6.07 -12.344 1 58.22 113 SER B CA 1
ATOM 2076 C C . SER B 1 113 ? 8.594 7.207 -12.25 1 58.22 113 SER B C 1
ATOM 2078 O O . SER B 1 113 ? 9.391 7.418 -13.164 1 58.22 113 SER B O 1
ATOM 2080 N N . TYR B 1 114 ? 8.086 8.469 -11.93 1 59.12 114 TYR B N 1
ATOM 2081 C CA . TYR B 1 114 ? 8.977 9.609 -11.773 1 59.12 114 TYR B CA 1
ATOM 2082 C C . TYR B 1 114 ? 9.414 9.766 -10.32 1 59.12 114 TYR B C 1
ATOM 2084 O O . TYR B 1 114 ? 8.602 9.609 -9.406 1 59.12 114 TYR B O 1
ATOM 2092 N N . SER B 1 115 ? 10.75 9.633 -10.062 1 60.72 115 SER B N 1
ATOM 2093 C CA . SER B 1 115 ? 11.289 9.992 -8.758 1 60.72 115 SER B CA 1
ATOM 2094 C C . SER B 1 115 ? 11.805 11.43 -8.758 1 60.72 115 SER B C 1
ATOM 2096 O O . SER B 1 115 ? 12.852 11.719 -9.344 1 60.72 115 SER B O 1
ATOM 2098 N N . GLY B 1 116 ? 10.812 12.406 -8.828 1 61.47 116 GLY B N 1
ATOM 2099 C CA . GLY B 1 116 ? 11.297 13.758 -8.625 1 61.47 116 GLY B CA 1
ATOM 2100 C C . GLY B 1 116 ? 11.836 13.992 -7.23 1 61.47 116 GLY B C 1
ATOM 2101 O O . GLY B 1 116 ? 11.867 13.078 -6.406 1 61.47 116 GLY B O 1
ATOM 2102 N N . ILE B 1 117 ? 12.406 15.234 -6.895 1 68.94 117 ILE B N 1
ATOM 2103 C CA . ILE B 1 117 ? 13.227 15.484 -5.711 1 68.94 117 ILE B CA 1
ATOM 2104 C C . ILE B 1 117 ? 12.5 15 -4.465 1 68.94 117 ILE B C 1
ATOM 2106 O O . ILE B 1 117 ? 13.086 14.336 -3.607 1 68.94 117 ILE B O 1
ATOM 2110 N N . ASN B 1 118 ? 11.078 15.227 -4.371 1 81.38 118 ASN B N 1
ATOM 2111 C CA . ASN B 1 118 ? 10.43 14.836 -3.117 1 81.38 118 ASN B CA 1
ATOM 2112 C C . ASN B 1 118 ? 9.258 13.898 -3.359 1 81.38 118 ASN B C 1
ATOM 2114 O O . ASN B 1 118 ? 8.352 13.797 -2.527 1 81.38 118 ASN B O 1
ATOM 2118 N N . VAL B 1 119 ? 9.359 13.32 -4.668 1 84.56 119 VAL B N 1
ATOM 2119 C CA . VAL B 1 119 ? 8.219 12.453 -4.973 1 84.56 119 VAL B CA 1
ATOM 2120 C C . VAL B 1 119 ? 8.711 11.141 -5.562 1 84.56 119 VAL B C 1
ATOM 2122 O O . VAL B 1 119 ? 9.609 11.125 -6.41 1 84.56 119 VAL B O 1
ATOM 2125 N N . ARG B 1 120 ? 8.227 9.992 -5.145 1 84.81 120 ARG B N 1
ATOM 2126 C CA . ARG B 1 120 ? 8.547 8.664 -5.664 1 84.81 120 ARG B CA 1
ATOM 2127 C C . ARG B 1 120 ? 7.281 7.879 -5.984 1 84.81 120 ARG B C 1
ATOM 2129 O O . ARG B 1 120 ? 6.332 7.879 -5.199 1 84.81 120 ARG B O 1
ATOM 2136 N N . LEU B 1 121 ? 7.27 7.355 -7.164 1 84.56 121 LEU B N 1
ATOM 2137 C CA . LEU B 1 121 ? 6.176 6.492 -7.594 1 84.56 121 LEU B CA 1
ATOM 2138 C C . LEU B 1 121 ? 6.621 5.031 -7.641 1 84.56 121 LEU B C 1
ATOM 2140 O O . LEU B 1 121 ? 7.672 4.719 -8.203 1 84.56 121 LEU B O 1
ATOM 2144 N N . ARG B 1 122 ? 5.777 4.172 -7.043 1 86.06 122 ARG B N 1
ATOM 2145 C CA . ARG B 1 122 ? 6.102 2.75 -7.016 1 86.06 122 ARG B CA 1
ATOM 2146 C C . ARG B 1 122 ? 4.863 1.9 -7.285 1 86.06 122 ARG B C 1
ATOM 2148 O O . ARG B 1 122 ? 3.783 2.188 -6.766 1 86.06 122 ARG B O 1
ATOM 2155 N N . TYR B 1 123 ? 5.039 0.881 -8.141 1 90.62 123 TYR B N 1
ATOM 2156 C CA . TYR B 1 123 ? 4.023 -0.137 -8.375 1 90.62 123 TYR B CA 1
ATOM 2157 C C . TYR B 1 123 ? 4.527 -1.517 -7.973 1 90.62 123 TYR B C 1
ATOM 2159 O O . TYR B 1 123 ? 5.637 -1.91 -8.336 1 90.62 123 TYR B O 1
ATOM 2167 N N . ILE B 1 124 ? 3.631 -2.201 -7.332 1 92.88 124 ILE B N 1
ATOM 2168 C CA . ILE B 1 124 ? 4.055 -3.484 -6.785 1 92.88 124 ILE B CA 1
ATOM 2169 C C . ILE B 1 124 ? 2.924 -4.504 -6.922 1 92.88 124 ILE B C 1
ATOM 2171 O O . ILE B 1 124 ? 1.757 -4.176 -6.691 1 92.88 124 ILE B O 1
ATOM 2175 N N . LEU B 1 125 ? 3.262 -5.668 -7.355 1 95.69 125 LEU B N 1
ATOM 2176 C CA . LEU B 1 125 ? 2.408 -6.82 -7.094 1 95.69 125 LEU B CA 1
ATOM 2177 C C . LEU B 1 125 ? 2.809 -7.512 -5.793 1 95.69 125 LEU B C 1
ATOM 2179 O O . LEU B 1 125 ? 3.996 -7.734 -5.543 1 95.69 125 LEU B O 1
ATOM 2183 N N . LYS B 1 126 ? 1.852 -7.777 -4.996 1 97.12 126 LYS B N 1
ATOM 2184 C CA . LYS B 1 126 ? 2.094 -8.414 -3.707 1 97.12 126 LYS B CA 1
ATOM 2185 C C . LYS B 1 126 ? 1.192 -9.633 -3.52 1 97.12 126 LYS B C 1
ATOM 2187 O O . LYS B 1 126 ? -0.033 -9.523 -3.594 1 97.12 126 LYS B O 1
ATOM 2192 N N . VAL B 1 127 ? 1.753 -10.773 -3.254 1 98.56 127 VAL B N 1
ATOM 2193 C CA . VAL B 1 127 ? 0.998 -11.969 -2.904 1 98.56 127 VAL B CA 1
ATOM 2194 C C . VAL B 1 127 ? 1.14 -12.25 -1.41 1 98.56 127 VAL B C 1
ATOM 2196 O O . VAL B 1 127 ? 2.242 -12.188 -0.861 1 98.56 127 VAL B O 1
ATOM 2199 N N . THR B 1 128 ? 0.022 -12.555 -0.765 1 97.75 128 THR B N 1
ATOM 2200 C CA . THR B 1 128 ? 0.019 -12.828 0.669 1 97.75 128 THR B CA 1
ATOM 2201 C C . THR B 1 128 ? -0.674 -14.156 0.969 1 97.75 128 THR B C 1
ATOM 2203 O O . THR B 1 128 ? -1.802 -14.383 0.528 1 97.75 128 THR B O 1
ATOM 2206 N N . ILE B 1 129 ? 0.023 -15 1.668 1 97.25 129 ILE B N 1
ATOM 2207 C CA . ILE B 1 129 ? -0.59 -16.156 2.324 1 97.25 129 ILE B CA 1
ATOM 2208 C C . ILE B 1 129 ? -0.832 -15.836 3.799 1 97.25 129 ILE B C 1
ATOM 2210 O O . ILE B 1 129 ? 0.117 -15.703 4.574 1 97.25 129 ILE B O 1
ATOM 2214 N N . SER B 1 130 ? -2.102 -15.719 4.141 1 96.69 130 SER B N 1
ATOM 2215 C CA . SER B 1 130 ? -2.449 -15.414 5.527 1 96.69 130 SER B CA 1
ATOM 2216 C C . SER B 1 130 ? -2.434 -16.672 6.391 1 96.69 130 SER B C 1
ATOM 2218 O O . SER B 1 130 ? -2.963 -17.703 5.992 1 96.69 130 SER B O 1
ATOM 2220 N N . ARG B 1 131 ? -1.851 -16.516 7.559 1 94.69 131 ARG B N 1
ATOM 2221 C CA . ARG B 1 131 ? -1.729 -17.672 8.438 1 94.69 131 ARG B CA 1
ATOM 2222 C C . ARG B 1 131 ? -2.191 -17.344 9.852 1 94.69 131 ARG B C 1
ATOM 2224 O O . ARG B 1 131 ? -2.24 -16.172 10.234 1 94.69 131 ARG B O 1
ATOM 2231 N N . ASN B 1 132 ? -2.473 -18.547 10.586 1 88.5 132 ASN B N 1
ATOM 2232 C CA . ASN B 1 132 ? -2.951 -18.391 11.953 1 88.5 132 ASN B CA 1
ATOM 2233 C C . ASN B 1 132 ? -1.796 -18.188 12.938 1 88.5 132 ASN B C 1
ATOM 2235 O O . ASN B 1 132 ? -0.913 -19.047 13.031 1 88.5 132 ASN B O 1
ATOM 2239 N N . TYR B 1 133 ? -1.825 -17.203 13.602 1 84 133 TYR B N 1
ATOM 2240 C CA . TYR B 1 133 ? -0.989 -16.953 14.773 1 84 133 TYR B CA 1
ATOM 2241 C C . TYR B 1 133 ? 0.481 -16.859 14.383 1 84 133 TYR B C 1
ATOM 2243 O O . TYR B 1 133 ? 1.365 -16.984 15.234 1 84 133 TYR B O 1
ATOM 2251 N N . VAL B 1 134 ? 0.829 -16.953 13.211 1 83.19 134 VAL B N 1
ATOM 2252 C CA . VAL B 1 134 ? 2.201 -16.75 12.75 1 83.19 134 VAL B CA 1
ATOM 2253 C C . VAL B 1 134 ? 2.232 -15.68 11.664 1 83.19 134 VAL B C 1
ATOM 2255 O O . VAL B 1 134 ? 1.185 -15.227 11.203 1 83.19 134 VAL B O 1
ATOM 2258 N N . ASN B 1 135 ? 3.43 -15.273 11.234 1 86.12 135 ASN B N 1
ATOM 2259 C CA . ASN B 1 135 ? 3.566 -14.219 10.234 1 86.12 135 ASN B CA 1
ATOM 2260 C C . ASN B 1 135 ? 3.043 -14.664 8.867 1 86.12 135 ASN B C 1
ATOM 2262 O O . ASN B 1 135 ? 3.229 -15.82 8.477 1 86.12 135 ASN B O 1
ATOM 2266 N N . ASN B 1 136 ? 2.289 -13.828 8.273 1 93.75 136 ASN B N 1
ATOM 2267 C CA . ASN B 1 136 ? 1.928 -14.055 6.879 1 93.75 136 ASN B CA 1
ATOM 2268 C C . ASN B 1 136 ? 3.162 -14.281 6.012 1 93.75 136 ASN B C 1
ATOM 2270 O O . ASN B 1 136 ? 4.25 -13.797 6.328 1 93.75 136 ASN B O 1
ATOM 2274 N N . ILE B 1 137 ? 3.059 -15.086 5.02 1 94.69 137 ILE B N 1
ATOM 2275 C CA . ILE B 1 137 ? 4.094 -15.227 4 1 94.69 137 ILE B CA 1
ATOM 2276 C C . ILE B 1 137 ? 3.793 -14.297 2.826 1 94.69 137 ILE B C 1
ATOM 2278 O O . ILE B 1 137 ? 2.672 -14.281 2.312 1 94.69 137 ILE B O 1
ATOM 2282 N N . VAL B 1 138 ? 4.762 -13.516 2.412 1 96.88 138 VAL B N 1
ATOM 2283 C CA . VAL B 1 138 ? 4.508 -12.5 1.401 1 96.88 138 VAL B CA 1
ATOM 2284 C C . VAL B 1 138 ? 5.598 -12.547 0.332 1 96.88 138 VAL B C 1
ATOM 2286 O O . VAL B 1 138 ? 6.734 -12.93 0.611 1 96.88 138 VAL B O 1
ATOM 2289 N N . GLU B 1 139 ? 5.219 -12.25 -0.9 1 97.12 139 GLU B N 1
ATOM 2290 C CA . GLU B 1 139 ? 6.129 -12.047 -2.021 1 97.12 139 GLU B CA 1
ATOM 2291 C C . GLU B 1 139 ? 5.77 -10.789 -2.803 1 97.12 139 GLU B C 1
ATOM 2293 O O . GLU B 1 139 ? 4.594 -10.516 -3.041 1 97.12 139 GLU B O 1
ATOM 2298 N N . TYR B 1 140 ? 6.809 -10.07 -3.24 1 96.44 140 TYR B N 1
ATOM 2299 C CA . TYR B 1 140 ? 6.621 -8.812 -3.953 1 96.44 140 TYR B CA 1
ATOM 2300 C C . TYR B 1 140 ? 7.25 -8.867 -5.34 1 96.44 140 TYR B C 1
ATOM 2302 O O . TYR B 1 140 ? 8.258 -9.555 -5.543 1 96.44 140 TYR B O 1
ATOM 2310 N N . MET B 1 141 ? 6.625 -8.156 -6.227 1 96.25 141 MET B N 1
ATOM 2311 C CA . MET B 1 141 ? 7.238 -7.863 -7.52 1 96.25 141 MET B CA 1
ATOM 2312 C C . MET B 1 141 ? 7.039 -6.398 -7.895 1 96.25 141 MET B C 1
ATOM 2314 O O . MET B 1 141 ? 5.91 -5.949 -8.086 1 96.25 141 MET B O 1
ATOM 2318 N N . ASP B 1 142 ? 8.18 -5.703 -8.008 1 93.81 142 ASP B N 1
ATOM 2319 C CA . ASP B 1 142 ? 8.125 -4.328 -8.5 1 93.81 142 ASP B CA 1
ATOM 2320 C C . ASP B 1 142 ? 7.961 -4.289 -10.016 1 93.81 142 ASP B C 1
ATOM 2322 O O . ASP B 1 142 ? 8.477 -5.16 -10.727 1 93.81 142 ASP B O 1
ATOM 2326 N N . PHE B 1 143 ? 7.301 -3.273 -10.484 1 92.75 143 PHE B N 1
ATOM 2327 C CA . PHE B 1 143 ? 7.258 -2.998 -11.914 1 92.75 143 PHE B CA 1
ATOM 2328 C C . PHE B 1 143 ? 7.082 -1.506 -12.172 1 92.75 143 PHE B C 1
ATOM 2330 O O . PHE B 1 143 ? 6.863 -0.73 -11.242 1 92.75 143 PHE B O 1
ATOM 2337 N N . VAL B 1 144 ? 7.289 -1.184 -13.375 1 90.44 144 VAL B N 1
ATOM 2338 C CA . VAL B 1 144 ? 7.191 0.222 -13.758 1 90.44 144 VAL B CA 1
ATOM 2339 C C . VAL B 1 144 ? 6.062 0.407 -14.766 1 90.44 144 VAL B C 1
ATOM 2341 O O . VAL B 1 144 ? 5.781 -0.493 -15.562 1 90.44 144 VAL B O 1
ATOM 2344 N N . VAL B 1 145 ? 5.465 1.551 -14.633 1 87.06 145 VAL B N 1
ATOM 2345 C CA . VAL B 1 145 ? 4.434 1.892 -15.609 1 87.06 145 VAL B CA 1
ATOM 2346 C C . VAL B 1 145 ? 4.836 3.156 -16.359 1 87.06 145 VAL B C 1
ATOM 2348 O O . VAL B 1 145 ? 5.336 4.113 -15.766 1 87.06 145 VAL B O 1
ATOM 2351 N N . SER B 1 146 ? 4.641 3.154 -17.656 1 81.62 146 SER B N 1
ATOM 2352 C CA . SER B 1 146 ? 4.918 4.316 -18.5 1 81.62 146 SER B CA 1
ATOM 2353 C C . SER B 1 146 ? 3.703 4.688 -19.344 1 81.62 146 SER B C 1
ATOM 2355 O O . SER B 1 146 ? 2.893 3.826 -19.688 1 81.62 146 SER B O 1
#